Protein AF-A0AAW1TVK3-F1 (afdb_monomer_lite)

Secondary structure (DSSP, 8-state):
-PPPPPPPHHHHHHHHHHHHHHHHHHHHT-HHHHHHHHHHHHHHHHHHHHTTSS--GGGS-HHHHHHHHHHHHHHHHHHHHHHHHHHHHHHHHHHHHS---SS--------HHHHHHHHHHHHHHHHHHHHHHHHHHHHHHHHHHHHHHHHHHHHHHHHS------HHHHHHHHHHSHHHHHHHHHHHHHHHHHHHHHHHHHHHHHHH-TT---TTHHHHHHHHHHHHHHTHHHHHHHHHHHHHHHHHHHHHHHHHHHHHHHHHHHHHHHHHHHHHHTTS-----------------------PPP----PPPP------

Organism: NCBI:txid420089

Structure (mmCIF, N/CA/C/O backbone):
data_AF-A0AAW1TVK3-F1
#
_entry.id   AF-A0AAW1TVK3-F1
#
loop_
_atom_site.group_PDB
_atom_site.id
_atom_site.type_symbol
_atom_site.label_atom_id
_atom_site.label_alt_id
_atom_site.label_comp_id
_atom_site.label_asym_id
_atom_site.label_entity_id
_atom_site.label_seq_id
_atom_site.pdbx_PDB_ins_code
_atom_site.Cartn_x
_atom_site.Cartn_y
_atom_site.Cartn_z
_atom_site.occupancy
_atom_site.B_iso_or_equiv
_atom_site.auth_seq_id
_atom_site.auth_comp_id
_atom_site.auth_asym_id
_atom_site.auth_atom_id
_atom_site.pdbx_PDB_model_num
ATOM 1 N N . MET A 1 1 ? 18.867 -21.947 -69.027 1.00 47.97 1 MET A N 1
ATOM 2 C CA . MET A 1 1 ? 19.433 -21.194 -67.881 1.00 47.97 1 MET A CA 1
ATOM 3 C C . MET A 1 1 ? 19.189 -21.984 -66.603 1.00 47.97 1 MET A C 1
ATOM 5 O O . MET A 1 1 ? 18.053 -22.377 -66.371 1.00 47.97 1 MET A O 1
ATOM 9 N N . ALA A 1 2 ? 20.227 -22.260 -65.810 1.00 56.34 2 ALA A N 1
ATOM 10 C CA . ALA A 1 2 ? 20.099 -23.053 -64.585 1.00 56.34 2 ALA A CA 1
ATOM 11 C C . ALA A 1 2 ? 19.243 -22.327 -63.515 1.00 56.34 2 ALA A C 1
ATOM 13 O O . ALA A 1 2 ? 19.381 -21.110 -63.352 1.00 56.34 2 ALA A O 1
ATOM 14 N N . PRO A 1 3 ? 18.362 -23.033 -62.779 1.00 59.59 3 PRO A N 1
ATOM 15 C CA . PRO A 1 3 ? 17.493 -22.418 -61.778 1.00 59.59 3 PRO A CA 1
ATOM 16 C C . PRO A 1 3 ? 18.304 -21.889 -60.583 1.00 59.59 3 PRO A C 1
ATOM 18 O O . PRO A 1 3 ? 19.124 -22.597 -59.998 1.00 59.59 3 PRO A O 1
ATOM 21 N N . LYS A 1 4 ? 18.077 -20.622 -60.201 1.00 70.25 4 LYS A N 1
ATOM 22 C CA . LYS A 1 4 ? 18.766 -19.971 -59.072 1.00 70.25 4 LYS A CA 1
ATOM 23 C C . LYS A 1 4 ? 18.459 -20.707 -57.758 1.00 70.25 4 LYS A C 1
ATOM 25 O O . LYS A 1 4 ? 17.292 -20.927 -57.431 1.00 70.25 4 LYS A O 1
ATOM 30 N N . ARG A 1 5 ? 19.501 -21.039 -56.981 1.00 71.00 5 ARG A N 1
ATOM 31 C CA . ARG A 1 5 ? 19.376 -21.626 -55.632 1.00 71.00 5 ARG A CA 1
ATOM 32 C C . ARG A 1 5 ? 18.494 -20.732 -54.746 1.00 71.00 5 ARG A C 1
ATOM 34 O O . ARG A 1 5 ? 18.707 -19.522 -54.675 1.00 71.00 5 ARG A O 1
ATOM 41 N N . LYS A 1 6 ? 17.497 -21.322 -54.075 1.00 75.75 6 LYS A N 1
ATOM 42 C CA . LYS A 1 6 ? 16.641 -20.613 -53.109 1.00 75.75 6 LYS A CA 1
ATOM 43 C C . LYS A 1 6 ? 17.504 -20.191 -51.913 1.00 75.75 6 LYS A C 1
ATOM 45 O O . LYS A 1 6 ? 18.193 -21.028 -51.339 1.00 75.75 6 LYS A O 1
ATOM 50 N N . ALA A 1 7 ? 17.475 -18.903 -51.566 1.00 74.00 7 ALA A N 1
ATOM 51 C CA . ALA A 1 7 ? 18.215 -18.366 -50.423 1.00 74.00 7 ALA A CA 1
ATOM 52 C C . ALA A 1 7 ? 17.792 -19.063 -49.123 1.00 74.00 7 ALA A C 1
ATOM 54 O O . ALA A 1 7 ? 16.615 -19.393 -48.937 1.00 74.00 7 ALA A O 1
ATOM 55 N N . THR A 1 8 ? 18.742 -19.264 -48.216 1.00 82.06 8 THR A N 1
ATOM 56 C CA . THR A 1 8 ? 18.460 -19.908 -46.930 1.00 82.06 8 THR A CA 1
ATOM 57 C C . THR A 1 8 ? 17.606 -18.994 -46.044 1.00 82.06 8 THR A C 1
ATOM 59 O O . THR A 1 8 ? 17.576 -17.767 -46.193 1.00 82.06 8 THR A O 1
ATOM 62 N N . LYS A 1 9 ? 16.877 -19.582 -45.087 1.00 84.62 9 LYS A N 1
ATOM 63 C CA . LYS A 1 9 ? 15.983 -18.839 -44.180 1.00 84.62 9 LYS A CA 1
ATOM 64 C C . LYS A 1 9 ? 16.717 -17.718 -43.430 1.00 84.62 9 LYS A C 1
ATOM 66 O O . LYS A 1 9 ? 16.148 -16.644 -43.233 1.00 84.62 9 LYS A O 1
ATOM 71 N N . GLU A 1 10 ? 17.973 -17.942 -43.051 1.00 85.56 10 GLU A N 1
ATOM 72 C CA . GLU A 1 10 ? 18.807 -16.960 -42.351 1.00 85.56 10 GLU A CA 1
ATOM 73 C C . GLU A 1 10 ? 19.253 -15.803 -43.247 1.00 85.56 10 GLU A C 1
ATOM 75 O O . GLU A 1 10 ? 19.196 -14.648 -42.821 1.00 85.56 10 GLU A O 1
ATOM 80 N N . GLU A 1 11 ? 19.609 -16.072 -44.505 1.00 84.19 11 GLU A N 1
ATOM 81 C CA . GLU A 1 11 ? 19.943 -15.030 -45.482 1.00 84.19 11 GLU A CA 1
ATOM 82 C C . GLU A 1 11 ? 18.747 -14.127 -45.779 1.00 84.19 11 GLU A C 1
ATOM 84 O O . GLU A 1 11 ? 18.881 -12.902 -45.834 1.00 84.19 11 GLU A O 1
ATOM 89 N N . ILE A 1 12 ? 17.555 -14.716 -45.916 1.00 86.50 12 ILE A N 1
ATOM 90 C CA . ILE A 1 12 ? 16.310 -13.959 -46.079 1.00 86.50 12 ILE A CA 1
ATOM 91 C C . ILE A 1 12 ? 16.079 -13.069 -44.852 1.00 86.50 12 ILE A C 1
ATOM 93 O O . ILE A 1 12 ? 15.732 -11.893 -44.990 1.00 86.50 12 ILE A O 1
ATOM 97 N N . LEU A 1 13 ? 16.299 -13.599 -43.645 1.00 88.62 13 LEU A N 1
ATOM 98 C CA . LEU A 1 13 ? 16.132 -12.847 -42.403 1.00 88.62 13 LEU A CA 1
ATOM 99 C C . LEU A 1 13 ? 17.144 -11.695 -42.294 1.00 88.62 13 LEU A C 1
ATOM 101 O O . LEU A 1 13 ? 16.782 -10.589 -41.890 1.00 88.62 13 LEU A O 1
ATOM 105 N N . ARG A 1 14 ? 18.397 -11.925 -42.693 1.00 87.81 14 ARG A N 1
ATOM 106 C CA . ARG A 1 14 ? 19.455 -10.911 -42.701 1.00 87.81 14 ARG A CA 1
ATOM 107 C C . ARG A 1 14 ? 19.148 -9.791 -43.697 1.00 87.81 14 ARG A C 1
ATOM 109 O O . ARG A 1 14 ? 19.188 -8.625 -43.307 1.00 87.81 14 ARG A O 1
ATOM 116 N N . LYS A 1 15 ? 18.726 -10.130 -44.921 1.00 89.31 15 LYS A N 1
ATOM 117 C CA . LYS A 1 15 ? 18.283 -9.152 -45.932 1.00 89.31 15 LYS A CA 1
ATOM 118 C C . LYS A 1 15 ? 17.097 -8.320 -45.444 1.00 89.31 15 LYS A C 1
ATOM 120 O O . LYS A 1 15 ? 17.089 -7.107 -45.638 1.00 89.31 15 LYS A O 1
ATOM 125 N N . LYS A 1 16 ? 16.131 -8.932 -44.746 1.00 92.50 16 LYS A N 1
ATOM 126 C CA . LYS A 1 16 ? 15.019 -8.201 -44.111 1.00 92.50 16 LYS A CA 1
ATOM 127 C C . LYS A 1 16 ? 15.514 -7.206 -43.054 1.00 92.50 16 LYS A C 1
ATOM 129 O O . LYS A 1 16 ? 15.107 -6.049 -43.098 1.00 92.50 16 LYS A O 1
ATOM 134 N N . ARG A 1 17 ? 16.437 -7.607 -42.167 1.00 92.75 17 ARG A N 1
ATOM 135 C CA . ARG A 1 17 ? 17.034 -6.703 -41.159 1.00 92.75 17 ARG A CA 1
ATOM 136 C C . ARG A 1 17 ? 17.828 -5.554 -41.786 1.00 92.75 17 ARG A C 1
ATOM 138 O O . ARG A 1 17 ? 17.826 -4.448 -41.257 1.00 92.75 17 ARG A O 1
ATOM 145 N N . GLU A 1 18 ? 18.550 -5.808 -42.874 1.00 88.44 18 GLU A N 1
ATOM 146 C CA . GLU A 1 18 ? 19.321 -4.783 -43.594 1.00 88.44 18 GLU A CA 1
ATOM 147 C C . GLU A 1 18 ? 18.405 -3.794 -44.330 1.00 88.44 18 GLU A C 1
ATOM 149 O O . GLU A 1 18 ? 18.608 -2.584 -44.239 1.00 88.44 18 GLU A O 1
ATOM 154 N N . ALA A 1 19 ? 17.355 -4.282 -44.996 1.00 90.00 19 ALA A N 1
ATOM 155 C CA . ALA A 1 19 ? 16.346 -3.433 -45.628 1.00 90.00 19 ALA A CA 1
ATOM 156 C C . ALA A 1 19 ? 15.591 -2.574 -44.599 1.00 90.00 19 ALA A C 1
ATOM 158 O O . ALA A 1 19 ? 15.347 -1.389 -44.831 1.00 90.00 19 ALA A O 1
ATOM 159 N N . GLU A 1 20 ? 15.268 -3.149 -43.439 1.00 89.25 20 GLU A N 1
ATOM 160 C CA . GLU A 1 20 ? 14.631 -2.435 -42.335 1.00 89.25 20 GLU A CA 1
ATOM 161 C C . GLU A 1 20 ? 15.550 -1.353 -41.749 1.00 89.25 20 GLU A C 1
ATOM 163 O O . GLU A 1 20 ? 15.108 -0.215 -41.586 1.00 89.25 20 GLU A O 1
ATOM 168 N N . ARG A 1 21 ? 16.842 -1.648 -41.532 1.00 91.38 21 ARG A N 1
ATOM 169 C CA . ARG A 1 21 ? 17.841 -0.640 -41.123 1.00 91.38 21 ARG A CA 1
ATOM 170 C C . ARG A 1 21 ? 17.895 0.538 -42.097 1.00 91.38 21 ARG A C 1
ATOM 172 O O . ARG A 1 21 ? 17.713 1.676 -41.672 1.00 91.38 21 ARG A O 1
ATOM 179 N N . LYS A 1 22 ? 18.007 0.264 -43.401 1.00 90.62 22 LYS A N 1
ATOM 180 C CA . LYS A 1 22 ? 18.009 1.303 -44.448 1.00 90.62 22 LYS A CA 1
ATOM 181 C C . LYS A 1 22 ? 16.715 2.122 -44.466 1.00 90.62 22 LYS A C 1
ATOM 183 O O . LYS A 1 22 ? 16.740 3.327 -44.705 1.00 90.62 22 LYS A O 1
ATOM 188 N N . ARG A 1 23 ? 15.561 1.495 -44.212 1.00 90.38 23 ARG A N 1
ATOM 189 C CA . ARG A 1 23 ? 14.275 2.201 -44.094 1.00 90.38 23 ARG A CA 1
ATOM 190 C C . ARG A 1 23 ? 14.276 3.167 -42.907 1.00 90.38 23 ARG A C 1
ATOM 192 O O . ARG A 1 23 ? 13.841 4.304 -43.066 1.00 90.38 23 ARG A O 1
ATOM 199 N N . TYR A 1 24 ? 14.763 2.734 -41.745 1.00 84.69 24 TYR A N 1
ATOM 200 C CA . TYR A 1 24 ? 14.860 3.587 -40.558 1.00 84.69 24 TYR A CA 1
ATOM 201 C C . TYR A 1 24 ? 15.862 4.729 -40.733 1.00 84.69 24 TYR A C 1
ATOM 203 O O . TYR A 1 24 ? 15.570 5.840 -40.304 1.00 84.69 24 TYR A O 1
ATOM 211 N N . GLU A 1 25 ? 16.989 4.502 -41.405 1.00 87.56 25 GLU A N 1
ATOM 212 C CA . GLU A 1 25 ? 17.959 5.555 -41.738 1.00 87.56 25 GLU A CA 1
ATOM 213 C C . GLU A 1 25 ? 17.345 6.629 -42.645 1.00 87.56 25 GLU A C 1
ATOM 215 O O . GLU A 1 25 ? 17.446 7.815 -42.344 1.00 87.56 25 GLU A O 1
ATOM 220 N N . LYS A 1 26 ? 16.607 6.233 -43.693 1.00 90.00 26 LYS A N 1
ATOM 221 C CA . LYS A 1 26 ? 15.885 7.176 -44.573 1.00 90.00 26 LYS A CA 1
ATOM 222 C C . LYS A 1 26 ? 14.842 8.012 -43.833 1.00 90.00 26 LYS A C 1
ATOM 224 O O . LYS A 1 26 ? 14.594 9.153 -44.205 1.00 90.00 26 LYS A O 1
ATOM 229 N N . ILE A 1 27 ? 14.200 7.429 -42.825 1.00 85.94 27 ILE A N 1
ATOM 230 C CA . ILE A 1 27 ? 13.249 8.137 -41.967 1.00 85.94 27 ILE A CA 1
ATOM 231 C C . ILE A 1 27 ? 14.003 9.094 -41.042 1.00 85.94 27 ILE A C 1
ATOM 233 O O . ILE A 1 27 ? 13.658 10.264 -40.990 1.00 85.94 27 ILE A O 1
ATOM 237 N N . LYS A 1 28 ? 15.054 8.621 -40.363 1.00 88.69 28 LYS A N 1
ATOM 238 C CA . LYS A 1 28 ? 15.847 9.397 -39.399 1.00 88.69 28 LYS A CA 1
ATOM 239 C C . LYS A 1 28 ? 16.526 10.612 -40.034 1.00 88.69 28 LYS A C 1
ATOM 241 O O . LYS A 1 28 ? 16.593 11.657 -39.397 1.00 88.69 28 LYS A O 1
ATOM 246 N N . ASN A 1 29 ? 17.001 10.474 -41.269 1.00 86.00 29 ASN A N 1
ATOM 247 C CA . ASN A 1 29 ? 17.702 11.533 -41.993 1.00 86.00 29 ASN A CA 1
ATOM 248 C C . ASN A 1 29 ? 16.749 12.590 -42.591 1.00 86.00 29 ASN A C 1
ATOM 250 O O . ASN A 1 29 ? 17.215 13.631 -43.037 1.00 86.00 29 ASN A O 1
ATOM 254 N N . GLY A 1 30 ? 15.430 12.343 -42.617 1.00 87.56 30 GLY A N 1
ATOM 255 C CA . GLY A 1 30 ? 14.435 13.255 -43.187 1.00 87.56 30 GLY A CA 1
ATOM 256 C C . GLY A 1 30 ? 13.581 13.950 -42.115 1.00 87.56 30 GLY A C 1
ATOM 257 O O . GLY A 1 30 ? 12.797 13.264 -41.454 1.00 87.56 30 GLY A O 1
ATOM 258 N N . PRO A 1 31 ? 13.637 15.287 -41.961 1.00 83.50 31 PRO A N 1
ATOM 259 C CA . PRO A 1 31 ? 12.872 15.998 -40.931 1.00 83.50 31 PRO A CA 1
ATOM 260 C C . PRO A 1 31 ? 11.349 15.849 -41.098 1.00 83.50 31 PRO A C 1
ATOM 262 O O . PRO A 1 31 ? 10.675 15.488 -40.136 1.00 83.50 31 PRO A O 1
ATOM 265 N N . GLN A 1 32 ? 10.815 15.983 -42.321 1.00 87.81 32 GLN A N 1
ATOM 266 C CA . GLN A 1 32 ? 9.378 15.806 -42.606 1.00 87.81 32 GLN A CA 1
ATOM 267 C C . GLN A 1 32 ? 8.870 14.397 -42.253 1.00 87.81 32 GLN A C 1
ATOM 269 O O . GLN A 1 32 ? 7.845 14.236 -41.596 1.00 87.81 32 GLN A O 1
ATOM 274 N N . LYS A 1 33 ? 9.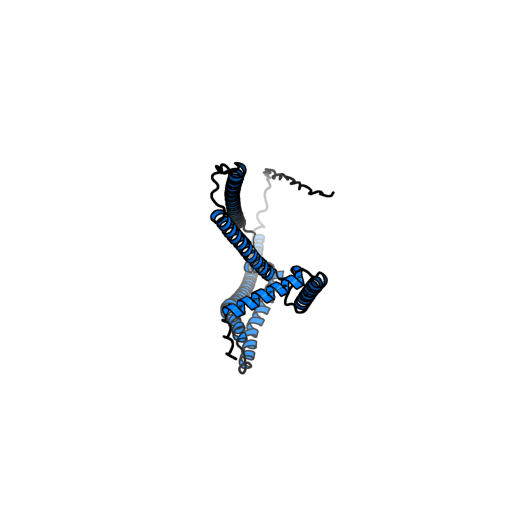623 13.350 -42.617 1.00 86.38 33 LYS A N 1
ATOM 275 C CA . LYS A 1 33 ? 9.238 11.956 -42.327 1.00 86.38 33 LYS A CA 1
ATOM 276 C C . LYS A 1 33 ? 9.296 11.630 -40.836 1.00 86.38 33 LYS A C 1
ATOM 278 O O . LYS A 1 33 ? 8.516 10.802 -40.365 1.00 86.38 33 LYS A O 1
ATOM 283 N N . MET A 1 34 ? 10.207 12.257 -40.091 1.00 87.75 34 MET A N 1
ATOM 284 C CA . MET A 1 34 ? 10.242 12.158 -38.631 1.00 87.75 34 MET A CA 1
ATOM 285 C C . MET A 1 34 ? 9.038 12.843 -37.989 1.00 87.75 34 MET A C 1
ATOM 287 O O . MET A 1 34 ? 8.482 12.316 -37.024 1.00 87.75 34 MET A O 1
ATOM 291 N N . GLU A 1 35 ? 8.632 13.993 -38.516 1.00 86.50 35 GLU A N 1
ATOM 292 C CA . GLU A 1 35 ? 7.493 14.754 -38.015 1.00 86.50 35 GLU A CA 1
ATOM 293 C C . GLU A 1 35 ? 6.167 14.025 -38.254 1.00 86.50 35 GLU A C 1
ATOM 295 O O . GLU A 1 35 ? 5.418 13.813 -37.300 1.00 86.50 35 GLU A O 1
ATOM 300 N N . GLU A 1 36 ? 5.958 13.472 -39.453 1.00 91.00 36 GLU A N 1
ATOM 301 C CA . GLU A 1 36 ? 4.821 12.586 -39.739 1.00 91.00 36 GLU A CA 1
ATOM 302 C C . GLU A 1 36 ? 4.746 11.393 -38.772 1.00 91.00 36 GLU A C 1
ATOM 304 O O . GLU A 1 36 ? 3.665 10.949 -38.380 1.00 91.00 36 GLU A O 1
ATOM 309 N N . LEU A 1 37 ? 5.897 10.826 -38.395 1.00 89.62 37 LEU A N 1
ATOM 310 C CA . LEU A 1 37 ? 5.960 9.707 -37.455 1.00 89.62 37 LEU A CA 1
ATOM 311 C C . LEU A 1 37 ? 5.557 10.138 -36.045 1.00 89.62 37 LEU A C 1
ATOM 313 O O . LEU A 1 37 ? 4.768 9.444 -35.399 1.00 89.62 37 LEU A O 1
ATOM 317 N N . ARG A 1 38 ? 6.048 11.296 -35.589 1.00 90.25 38 ARG A N 1
ATOM 318 C CA . ARG A 1 38 ? 5.655 11.887 -34.301 1.00 90.25 38 ARG A CA 1
ATOM 319 C C . ARG A 1 38 ? 4.157 12.175 -34.269 1.00 90.25 38 ARG A C 1
ATOM 321 O O . ARG A 1 38 ? 3.505 11.874 -33.271 1.00 90.25 38 ARG A O 1
ATOM 328 N N . GLU A 1 39 ? 3.599 12.712 -35.348 1.00 92.19 39 GLU A N 1
ATOM 329 C CA . GLU A 1 39 ? 2.172 13.016 -35.448 1.00 92.19 39 GLU A CA 1
ATOM 330 C C . GLU A 1 39 ? 1.313 11.745 -35.465 1.00 92.19 39 GLU A C 1
ATOM 332 O O . GLU A 1 39 ? 0.360 11.626 -34.692 1.00 92.19 39 GLU A O 1
ATOM 337 N N . LYS A 1 40 ? 1.713 10.722 -36.230 1.00 94.69 40 LYS A N 1
ATOM 338 C CA . LYS A 1 40 ? 1.071 9.396 -36.206 1.00 94.69 40 LYS A CA 1
ATOM 339 C C . LYS A 1 40 ? 1.086 8.780 -34.804 1.00 94.69 40 LYS A C 1
ATOM 341 O O . LYS A 1 40 ? 0.086 8.195 -34.377 1.00 94.69 40 LYS A O 1
ATOM 346 N N . GLU A 1 41 ? 2.183 8.909 -34.059 1.00 92.50 41 GLU A N 1
ATOM 347 C CA . GLU A 1 41 ? 2.260 8.440 -32.671 1.00 92.50 41 GLU A CA 1
ATOM 348 C C . GLU A 1 41 ? 1.373 9.250 -31.719 1.00 92.50 41 GLU A C 1
ATOM 350 O O . GLU A 1 41 ? 0.691 8.652 -30.878 1.00 92.50 41 GLU A O 1
ATOM 355 N N . ARG A 1 42 ? 1.316 10.581 -31.876 1.00 93.56 42 ARG A N 1
ATOM 356 C CA . ARG A 1 42 ? 0.397 11.454 -31.125 1.00 93.56 42 ARG A CA 1
ATOM 357 C C . ARG A 1 42 ? -1.060 11.069 -31.374 1.00 93.56 42 ARG A C 1
ATOM 359 O O . ARG A 1 42 ? -1.790 10.824 -30.415 1.00 93.56 42 ARG A O 1
ATOM 366 N N . LEU A 1 43 ? -1.469 10.902 -32.631 1.00 95.00 43 LEU A N 1
ATOM 367 C CA . LEU A 1 43 ? -2.822 10.464 -32.994 1.00 95.00 43 LEU A CA 1
ATOM 368 C C . LEU A 1 43 ? -3.139 9.074 -32.433 1.00 95.00 43 LEU A C 1
ATOM 370 O O . LEU A 1 43 ? -4.227 8.833 -31.912 1.00 95.00 43 LEU A O 1
ATOM 374 N N . LYS A 1 44 ? -2.178 8.144 -32.471 1.00 95.31 44 LYS A N 1
ATOM 375 C CA . LYS A 1 44 ? -2.333 6.814 -31.864 1.00 95.31 44 LYS A CA 1
ATOM 376 C C . LYS A 1 44 ? -2.510 6.896 -30.348 1.00 95.31 44 LYS A C 1
ATOM 378 O O . LYS A 1 44 ? -3.258 6.098 -29.782 1.00 95.31 44 LYS A O 1
ATOM 383 N N . TYR A 1 45 ? -1.819 7.821 -29.687 1.00 90.81 45 TYR A N 1
ATOM 384 C CA . TYR A 1 45 ? -1.987 8.074 -28.260 1.00 90.81 45 TYR A CA 1
ATOM 385 C C . TYR A 1 45 ? -3.377 8.631 -27.946 1.00 90.81 45 TYR A C 1
ATOM 387 O O . TYR A 1 45 ? -4.048 8.079 -27.074 1.00 90.81 45 TYR A O 1
ATOM 395 N N . LEU A 1 46 ? -3.827 9.647 -28.689 1.00 92.25 46 LEU A N 1
ATOM 396 C CA . LEU A 1 46 ? -5.159 10.242 -28.544 1.00 92.25 46 LEU A CA 1
ATOM 397 C C . LEU A 1 46 ? -6.259 9.195 -28.741 1.00 92.25 46 LEU A C 1
ATOM 399 O O . LEU A 1 46 ? -7.052 8.980 -27.831 1.00 92.25 46 LEU A O 1
ATOM 403 N N . LYS A 1 47 ? -6.195 8.403 -29.819 1.00 95.25 47 LYS A N 1
ATOM 404 C CA . LYS A 1 47 ? -7.136 7.294 -30.059 1.00 95.25 47 LYS A CA 1
ATOM 405 C C . LYS A 1 47 ? -7.160 6.267 -28.921 1.00 95.25 47 LYS A C 1
ATOM 407 O O . LYS A 1 47 ? -8.204 5.703 -28.619 1.00 95.25 47 LYS A O 1
ATOM 412 N N . LYS A 1 48 ? -6.020 5.973 -28.280 1.00 93.81 48 LYS A N 1
ATOM 413 C CA . LYS A 1 48 ? -5.966 5.055 -27.120 1.00 93.81 48 LYS A CA 1
ATOM 414 C C . LYS A 1 48 ? -6.519 5.677 -25.839 1.00 93.81 48 LYS A C 1
ATOM 416 O O . LYS A 1 48 ? -7.004 4.935 -24.984 1.00 93.81 48 LYS A O 1
ATOM 421 N N . LYS A 1 49 ? -6.395 6.997 -25.698 1.00 91.38 49 LYS A N 1
ATOM 422 C CA . LYS A 1 49 ? -6.962 7.772 -24.593 1.00 91.38 49 LYS A CA 1
ATOM 423 C C . LYS A 1 49 ? -8.486 7.821 -24.720 1.00 91.38 49 LYS A C 1
ATOM 425 O O . LYS A 1 49 ? -9.166 7.448 -23.776 1.00 91.38 49 LYS A O 1
ATOM 430 N N . GLU A 1 50 ? -8.999 8.163 -25.902 1.00 91.06 50 GLU A N 1
ATOM 431 C CA . GLU A 1 50 ? -10.436 8.183 -26.226 1.00 91.06 50 GLU A CA 1
ATOM 432 C C . GLU A 1 50 ? -11.087 6.808 -26.051 1.00 91.06 50 GLU A C 1
ATOM 434 O O . GLU A 1 50 ? -12.129 6.691 -25.420 1.00 91.06 50 GLU A O 1
ATOM 439 N N . LYS A 1 51 ? -10.428 5.735 -26.510 1.00 93.88 51 LYS A N 1
ATOM 440 C CA . LYS A 1 51 ? -10.897 4.351 -26.308 1.00 93.88 51 LYS A CA 1
ATOM 441 C C . LYS A 1 51 ? -10.842 3.870 -24.849 1.00 93.88 51 LYS A C 1
ATOM 443 O O . LYS A 1 51 ? -11.178 2.720 -24.585 1.00 93.88 51 LYS A O 1
ATOM 448 N N . GLY A 1 52 ? -10.320 4.665 -23.912 1.00 86.31 52 GLY A N 1
ATOM 449 C CA . GLY A 1 52 ? -10.181 4.293 -22.498 1.00 86.31 52 GLY A CA 1
ATOM 450 C C . GLY A 1 52 ? -9.126 3.216 -22.204 1.00 86.31 52 GLY A C 1
ATOM 451 O O . GLY A 1 52 ? -8.898 2.866 -21.047 1.00 86.31 52 GLY A O 1
ATOM 452 N N . THR A 1 53 ? -8.423 2.706 -23.222 1.00 87.75 53 THR A N 1
ATOM 453 C CA . THR A 1 53 ? -7.358 1.701 -23.051 1.00 87.75 53 THR A CA 1
ATOM 454 C C . THR A 1 53 ? -6.140 2.281 -22.331 1.00 87.75 53 THR A C 1
ATOM 456 O O . THR A 1 53 ? -5.366 1.548 -21.713 1.00 87.75 53 THR A O 1
ATOM 459 N N . ARG A 1 54 ? -5.934 3.603 -22.417 1.00 87.25 54 ARG A N 1
ATOM 460 C CA . ARG A 1 54 ? -4.871 4.312 -21.702 1.00 87.25 54 ARG A CA 1
ATOM 461 C C . ARG A 1 54 ? -5.473 5.401 -20.816 1.00 87.25 54 ARG A C 1
ATOM 463 O O . ARG A 1 54 ? -5.933 6.420 -21.316 1.00 87.25 54 ARG A O 1
ATOM 470 N N . LYS A 1 55 ? -5.432 5.175 -19.503 1.00 90.75 55 LYS A N 1
ATOM 471 C CA . LYS A 1 55 ? -5.894 6.121 -18.480 1.00 90.75 55 LYS A CA 1
ATOM 472 C C . LYS A 1 55 ? -4.817 7.163 -18.170 1.00 90.75 55 LYS A C 1
ATOM 474 O O . LYS A 1 55 ? -3.623 6.854 -18.206 1.00 90.75 55 LYS A O 1
ATOM 479 N N . LEU A 1 56 ? -5.242 8.385 -17.851 1.00 91.31 56 LEU A N 1
ATOM 480 C CA . LEU A 1 56 ? -4.373 9.401 -17.253 1.00 91.31 56 LEU A CA 1
ATOM 481 C C . LEU A 1 56 ? -4.095 9.021 -15.795 1.00 91.31 56 LEU A C 1
ATOM 483 O O . LEU A 1 56 ? -4.952 8.412 -15.160 1.00 91.31 56 LEU A O 1
ATOM 487 N N . VAL A 1 57 ? -2.936 9.399 -15.253 1.00 91.69 57 VAL A N 1
ATOM 488 C CA . VAL A 1 57 ? -2.556 9.085 -13.862 1.00 91.69 57 VAL A CA 1
ATOM 489 C C . VAL A 1 57 ? -3.611 9.555 -12.857 1.00 91.69 57 VAL A C 1
ATOM 491 O O . VAL A 1 57 ? -3.920 8.822 -11.927 1.00 91.69 57 VAL A O 1
ATOM 494 N N . GLU A 1 58 ? -4.213 10.721 -13.085 1.00 92.06 58 GLU A N 1
ATOM 495 C CA . GLU A 1 58 ? -5.297 11.264 -12.257 1.00 92.06 58 GLU A CA 1
ATOM 496 C C . GLU A 1 58 ? -6.561 10.388 -12.270 1.00 92.06 58 GLU A C 1
ATOM 498 O O . GLU A 1 58 ? -7.184 10.164 -11.241 1.00 92.06 58 GLU A O 1
ATOM 503 N N . SER A 1 59 ? -6.891 9.809 -13.427 1.00 91.12 59 SER A N 1
ATOM 504 C CA . SER A 1 59 ? -8.038 8.904 -13.604 1.00 91.12 59 SER A CA 1
ATOM 505 C C . SER A 1 59 ? -7.761 7.447 -13.200 1.00 91.12 59 SER A C 1
ATOM 507 O O . SER A 1 59 ? -8.624 6.582 -13.360 1.00 91.12 59 SER A O 1
ATOM 509 N N . MET A 1 60 ? -6.545 7.129 -12.742 1.00 95.38 60 MET A N 1
ATOM 510 C CA . MET A 1 60 ? -6.191 5.774 -12.319 1.00 95.38 60 MET A CA 1
ATOM 511 C C . MET A 1 60 ? -6.600 5.525 -10.871 1.00 95.38 60 MET A C 1
ATOM 513 O O . MET A 1 60 ? -6.360 6.341 -9.984 1.00 95.38 60 MET A O 1
ATOM 517 N N . THR A 1 61 ? -7.117 4.329 -10.595 1.00 95.69 61 THR A N 1
ATOM 518 C CA . THR A 1 61 ? -7.346 3.920 -9.207 1.00 95.69 61 THR A CA 1
ATOM 519 C C . THR A 1 61 ? -6.011 3.730 -8.468 1.00 95.69 61 THR A C 1
ATOM 521 O O . THR A 1 61 ? -4.996 3.368 -9.083 1.00 95.69 61 THR A O 1
ATOM 524 N N . PRO A 1 62 ? -5.973 3.872 -7.128 1.00 96.75 62 PRO A N 1
ATOM 525 C CA . PRO A 1 62 ? -4.743 3.678 -6.357 1.00 96.75 62 PRO A CA 1
ATOM 526 C C . PRO A 1 62 ? -4.087 2.305 -6.561 1.00 96.75 62 PRO A C 1
ATOM 528 O O . PRO A 1 62 ? -2.865 2.179 -6.461 1.00 96.75 62 PRO A O 1
ATOM 531 N N . ARG A 1 63 ? -4.883 1.266 -6.846 1.00 94.69 63 ARG A N 1
ATOM 532 C CA . ARG A 1 63 ? -4.386 -0.092 -7.098 1.00 94.69 63 ARG A CA 1
ATOM 533 C C . ARG A 1 63 ? -3.708 -0.198 -8.463 1.00 94.69 63 ARG A C 1
ATOM 535 O O . ARG A 1 63 ? -2.563 -0.632 -8.527 1.00 94.69 63 ARG A O 1
ATOM 542 N N . GLU A 1 64 ? -4.349 0.301 -9.518 1.00 94.44 64 GLU A N 1
ATOM 543 C CA . GLU A 1 64 ? -3.757 0.352 -10.861 1.00 94.44 64 GLU A CA 1
ATOM 544 C C . GLU A 1 64 ? -2.472 1.193 -10.874 1.00 94.44 64 GLU A C 1
ATOM 546 O O . GLU A 1 64 ? -1.481 0.816 -11.502 1.00 94.44 64 GLU A O 1
ATOM 551 N N . HIS A 1 65 ? -2.454 2.313 -10.143 1.00 96.31 65 HIS A N 1
ATOM 552 C CA . HIS A 1 65 ? -1.269 3.162 -10.036 1.00 96.31 65 HIS A CA 1
ATOM 553 C C . HIS A 1 65 ? -0.087 2.412 -9.401 1.00 96.31 65 HIS A C 1
ATOM 555 O O . HIS A 1 65 ? 1.051 2.516 -9.869 1.00 96.31 65 HIS A O 1
ATOM 561 N N . ARG A 1 66 ? -0.341 1.589 -8.371 1.00 96.88 66 ARG A N 1
ATOM 562 C CA . ARG A 1 66 ? 0.684 0.714 -7.774 1.00 96.88 66 ARG A CA 1
ATOM 563 C C . ARG A 1 66 ? 1.212 -0.306 -8.781 1.00 96.88 66 ARG A C 1
ATOM 565 O O . ARG A 1 66 ? 2.429 -0.478 -8.855 1.00 96.88 66 ARG A O 1
ATOM 572 N N . ASP A 1 67 ? 0.341 -0.929 -9.569 1.00 96.44 67 ASP A N 1
ATOM 573 C CA . ASP A 1 67 ? 0.735 -1.941 -10.555 1.00 96.44 67 ASP A CA 1
ATOM 574 C C . ASP A 1 67 ? 1.565 -1.342 -11.697 1.00 96.44 67 ASP A C 1
ATOM 576 O O . ASP A 1 67 ? 2.607 -1.891 -12.067 1.00 96.44 67 ASP A O 1
ATOM 580 N N . VAL A 1 68 ? 1.171 -0.174 -12.214 1.00 95.38 68 VAL A N 1
ATOM 581 C CA . VAL A 1 68 ? 1.959 0.558 -13.220 1.00 95.38 68 VAL A CA 1
ATOM 582 C C . VAL A 1 68 ? 3.312 0.972 -12.650 1.00 95.38 68 VAL A C 1
ATOM 584 O O . VAL A 1 68 ? 4.338 0.764 -13.299 1.00 95.38 68 VAL A O 1
ATOM 587 N N . LYS A 1 69 ? 3.355 1.474 -11.411 1.00 96.56 69 LYS A N 1
ATOM 588 C CA . LYS A 1 69 ? 4.613 1.825 -10.738 1.00 96.56 69 LYS A CA 1
ATOM 589 C C . LYS A 1 69 ? 5.513 0.606 -10.528 1.00 96.56 69 LYS A C 1
ATOM 591 O O . LYS A 1 69 ? 6.731 0.723 -10.667 1.00 96.56 69 LYS A O 1
ATOM 596 N N . LYS A 1 70 ? 4.942 -0.559 -10.211 1.00 97.62 70 LYS A N 1
ATOM 597 C CA . LYS A 1 70 ? 5.676 -1.826 -10.087 1.00 97.62 70 LYS A CA 1
ATOM 598 C C . LYS A 1 70 ? 6.306 -2.221 -11.426 1.00 97.62 70 LYS A C 1
ATOM 600 O O . LYS A 1 70 ? 7.525 -2.368 -11.489 1.00 97.62 70 LYS A O 1
ATOM 605 N N . LYS A 1 71 ? 5.514 -2.260 -12.503 1.00 96.94 71 LYS A N 1
ATOM 606 C CA . LYS A 1 71 ? 6.003 -2.547 -13.864 1.00 96.94 71 LYS A CA 1
ATOM 607 C C . LYS A 1 71 ? 7.080 -1.556 -14.311 1.00 96.94 71 LYS A C 1
ATOM 609 O O . LYS A 1 71 ? 8.094 -1.955 -14.875 1.00 96.94 71 LYS A O 1
ATOM 614 N N . TRP A 1 72 ? 6.904 -0.268 -14.016 1.00 96.81 72 TRP A N 1
ATOM 615 C CA . TRP A 1 72 ? 7.899 0.760 -14.322 1.00 96.81 72 TRP A CA 1
ATOM 616 C C . TRP A 1 72 ? 9.229 0.519 -13.593 1.00 96.81 72 TRP A C 1
ATOM 618 O O . TRP A 1 72 ? 10.293 0.601 -14.206 1.00 96.81 72 TRP A O 1
ATOM 628 N N . LYS A 1 73 ? 9.199 0.152 -12.305 1.00 97.31 73 LYS A N 1
ATOM 629 C CA . LYS A 1 73 ? 10.413 -0.206 -11.547 1.00 97.31 73 LYS A CA 1
ATOM 630 C C . LYS A 1 73 ? 11.122 -1.433 -12.125 1.00 97.31 73 LYS A C 1
ATOM 632 O O . LYS A 1 73 ? 12.351 -1.434 -12.219 1.00 97.31 73 LYS A O 1
ATOM 637 N N . GLU A 1 74 ? 10.367 -2.454 -12.519 1.00 97.25 74 GLU A N 1
ATOM 638 C CA . GLU A 1 74 ? 10.902 -3.662 -13.158 1.00 97.25 74 GLU A CA 1
ATOM 639 C C . GLU A 1 74 ? 11.577 -3.321 -14.492 1.00 97.25 74 GLU A C 1
ATOM 641 O O . GLU A 1 74 ? 12.727 -3.699 -14.720 1.00 97.25 74 GLU A O 1
ATOM 646 N N . GLN A 1 75 ? 10.917 -2.525 -15.339 1.00 96.31 75 GLN A N 1
ATOM 647 C CA . GLN A 1 75 ? 11.470 -2.067 -16.617 1.00 96.31 75 GLN A CA 1
ATOM 648 C C . GLN A 1 75 ? 12.730 -1.216 -16.432 1.00 96.31 75 GLN A C 1
ATOM 650 O O . GLN A 1 75 ? 13.729 -1.450 -17.112 1.00 96.31 75 GLN A O 1
ATOM 655 N N . CYS A 1 76 ? 12.726 -0.280 -15.479 1.00 96.12 76 CYS A N 1
ATOM 656 C CA . CYS A 1 76 ? 13.900 0.525 -15.139 1.00 96.12 76 CYS A CA 1
ATOM 657 C C . CYS A 1 76 ? 15.075 -0.346 -14.683 1.00 96.12 76 CYS A C 1
ATOM 659 O O . CYS A 1 76 ? 16.209 -0.137 -15.115 1.00 96.12 76 CYS A O 1
ATOM 661 N N . THR A 1 77 ? 14.814 -1.341 -13.835 1.00 96.50 77 THR A N 1
ATOM 662 C CA . THR A 1 77 ? 15.838 -2.289 -13.375 1.00 96.50 77 THR A CA 1
ATOM 663 C C . THR A 1 77 ? 16.390 -3.105 -14.541 1.00 96.50 77 THR A C 1
ATOM 665 O O . THR A 1 77 ? 17.604 -3.167 -14.726 1.00 96.50 77 THR A O 1
ATOM 668 N N . LYS A 1 78 ? 15.512 -3.656 -15.388 1.00 97.25 78 LYS A N 1
ATOM 669 C CA . LYS A 1 78 ? 15.899 -4.423 -16.579 1.00 97.25 78 LYS A CA 1
ATOM 670 C C . LYS A 1 78 ? 16.749 -3.591 -17.542 1.00 97.25 78 LYS A C 1
ATOM 672 O O . LYS A 1 78 ? 17.774 -4.070 -18.018 1.00 97.25 78 LYS A O 1
ATOM 677 N N . TYR A 1 79 ? 16.362 -2.340 -17.792 1.00 96.44 79 TYR A N 1
ATOM 678 C CA . TYR A 1 79 ? 17.121 -1.410 -18.630 1.00 96.44 79 TYR A CA 1
ATOM 679 C C . TYR A 1 79 ? 18.512 -1.120 -18.054 1.00 96.44 79 TYR A C 1
ATOM 681 O O . TYR A 1 79 ? 19.509 -1.239 -18.766 1.00 96.44 79 TYR A O 1
ATOM 689 N N . ARG A 1 80 ? 18.601 -0.806 -16.753 1.00 94.81 80 ARG A N 1
ATOM 690 C CA . ARG A 1 80 ? 19.885 -0.575 -16.069 1.00 94.81 80 ARG A CA 1
ATOM 691 C C . ARG A 1 80 ? 20.793 -1.798 -16.145 1.00 94.81 80 ARG A C 1
ATOM 693 O O . ARG A 1 80 ? 21.972 -1.647 -16.444 1.00 94.81 80 ARG A O 1
ATOM 700 N N . ASN A 1 81 ? 20.250 -2.993 -15.922 1.00 95.00 81 ASN A N 1
ATOM 701 C CA . ASN A 1 81 ? 21.011 -4.238 -16.010 1.00 95.00 81 ASN A CA 1
ATOM 702 C C . ASN A 1 81 ? 21.502 -4.492 -17.436 1.00 95.00 81 ASN A C 1
ATOM 704 O O . ASN A 1 81 ? 22.683 -4.759 -17.622 1.00 95.00 81 ASN A O 1
ATOM 708 N N . LYS A 1 82 ? 20.644 -4.316 -18.450 1.00 95.12 82 LYS A N 1
ATOM 709 C CA . LYS A 1 82 ? 21.050 -4.429 -19.858 1.00 95.12 82 LYS A CA 1
ATOM 710 C C . LYS A 1 82 ? 22.189 -3.464 -20.192 1.00 95.12 82 LYS A C 1
ATOM 712 O O . LYS A 1 82 ? 23.148 -3.863 -20.840 1.00 95.12 82 LYS A O 1
ATOM 717 N N . LYS A 1 83 ? 22.108 -2.215 -19.724 1.00 93.50 83 LYS A N 1
ATOM 718 C CA . LYS A 1 83 ? 23.162 -1.215 -19.937 1.00 93.50 83 LYS A CA 1
ATOM 719 C C . LYS A 1 83 ? 24.481 -1.617 -19.268 1.00 93.50 83 LYS A C 1
ATOM 721 O O . LYS A 1 83 ? 25.525 -1.452 -19.881 1.00 93.50 83 LYS A O 1
ATOM 726 N N . LYS A 1 84 ? 24.435 -2.173 -18.051 1.00 93.19 84 LYS A N 1
ATOM 727 C CA . LYS A 1 84 ? 25.624 -2.703 -17.361 1.00 93.19 84 LYS A CA 1
ATOM 728 C C . LYS A 1 84 ? 26.254 -3.873 -18.112 1.00 93.19 84 LYS A C 1
ATOM 730 O O . LYS A 1 84 ? 27.456 -3.872 -18.308 1.00 93.19 84 LYS A O 1
ATOM 735 N N . VAL A 1 85 ? 25.444 -4.837 -18.552 1.00 92.81 85 VAL A N 1
ATOM 736 C CA . VAL A 1 85 ? 25.931 -5.989 -19.325 1.00 92.81 85 VAL A CA 1
ATOM 737 C C . VAL A 1 85 ? 26.598 -5.524 -20.616 1.00 92.81 85 VAL A C 1
ATOM 739 O O . VAL A 1 85 ? 27.705 -5.953 -20.905 1.00 92.81 85 VAL A O 1
ATOM 742 N N . LEU A 1 86 ? 25.972 -4.600 -21.351 1.00 91.81 86 LEU A N 1
ATOM 743 C CA . LEU A 1 86 ? 26.569 -4.030 -22.559 1.00 91.81 86 LEU A CA 1
ATOM 744 C C . LEU A 1 86 ? 27.883 -3.306 -22.264 1.00 91.81 86 LEU A C 1
ATOM 746 O O . LEU A 1 86 ? 28.851 -3.544 -22.965 1.00 91.81 86 LEU A O 1
ATOM 750 N N . ALA A 1 87 ? 27.936 -2.479 -21.217 1.00 89.56 87 ALA A N 1
ATOM 751 C CA . ALA A 1 87 ? 29.171 -1.804 -20.824 1.00 89.56 87 ALA A CA 1
ATOM 752 C C . ALA A 1 87 ? 30.284 -2.803 -20.474 1.00 89.56 87 ALA A C 1
ATOM 754 O O . ALA A 1 87 ? 31.417 -2.612 -20.892 1.00 89.56 87 ALA A O 1
ATOM 755 N N . ASN A 1 88 ? 29.958 -3.890 -19.771 1.00 91.00 88 ASN A N 1
ATOM 756 C CA . ASN A 1 88 ? 30.927 -4.935 -19.451 1.00 91.00 88 ASN A CA 1
ATOM 757 C C . ASN A 1 88 ? 31.447 -5.637 -20.712 1.00 91.00 88 ASN A C 1
ATOM 759 O O . ASN A 1 88 ? 32.650 -5.811 -20.827 1.00 91.00 88 ASN A O 1
ATOM 763 N N . ILE A 1 89 ? 30.562 -5.985 -21.656 1.00 88.75 89 ILE A N 1
ATOM 764 C CA . ILE A 1 89 ? 30.943 -6.588 -22.947 1.00 88.75 89 ILE A CA 1
ATOM 765 C C . ILE A 1 89 ? 31.820 -5.627 -23.758 1.00 88.75 89 ILE A C 1
ATOM 767 O O . ILE A 1 89 ? 32.799 -6.033 -24.369 1.00 88.75 89 ILE A O 1
ATOM 771 N N . THR A 1 90 ? 31.474 -4.339 -23.784 1.00 89.19 90 THR A N 1
ATOM 772 C CA . THR A 1 90 ? 32.282 -3.331 -24.477 1.00 89.19 90 THR A CA 1
ATOM 773 C C . THR A 1 90 ? 33.655 -3.192 -23.829 1.00 89.19 90 THR A C 1
ATOM 775 O O . THR A 1 90 ? 34.651 -3.171 -24.539 1.00 89.19 90 THR A O 1
ATOM 778 N N . ASN A 1 91 ? 33.724 -3.154 -22.498 1.00 83.88 91 ASN A N 1
ATOM 779 C CA . ASN A 1 91 ? 34.990 -3.060 -21.781 1.00 83.88 91 ASN A CA 1
ATOM 780 C C . ASN A 1 91 ? 35.856 -4.309 -21.984 1.00 83.88 91 ASN A C 1
ATOM 782 O O . ASN A 1 91 ? 37.051 -4.160 -22.200 1.00 83.88 91 ASN A O 1
ATOM 786 N N . SER A 1 92 ? 35.278 -5.517 -21.964 1.00 81.56 92 SER A N 1
ATOM 787 C CA . SER A 1 92 ? 36.034 -6.746 -22.238 1.00 81.56 92 SER A CA 1
ATOM 788 C C . SER A 1 92 ? 36.559 -6.773 -23.671 1.00 81.56 92 SER A C 1
ATOM 790 O O . SER A 1 92 ? 37.728 -7.058 -23.875 1.00 81.56 92 SER A O 1
ATOM 792 N N . PHE A 1 93 ? 35.740 -6.376 -24.652 1.00 83.94 93 PHE A N 1
ATOM 793 C CA . PHE A 1 93 ? 36.178 -6.279 -26.046 1.00 83.94 93 PHE A CA 1
ATOM 794 C C . PHE A 1 93 ? 37.324 -5.274 -26.224 1.00 83.94 93 PHE A C 1
ATOM 796 O O . PHE A 1 93 ? 38.263 -5.549 -26.963 1.00 83.94 93 PHE A O 1
ATOM 803 N N . ILE A 1 94 ? 37.269 -4.123 -25.543 1.00 82.50 94 ILE A N 1
ATOM 804 C CA . ILE A 1 94 ? 38.355 -3.134 -25.570 1.00 82.50 94 ILE A CA 1
ATOM 805 C C . ILE A 1 94 ? 39.632 -3.729 -24.969 1.00 82.50 94 ILE A C 1
ATOM 807 O O . ILE A 1 94 ? 40.683 -3.587 -25.576 1.00 82.50 94 ILE A O 1
ATOM 811 N N . ILE A 1 95 ? 39.547 -4.421 -23.830 1.00 78.06 95 ILE A N 1
ATOM 812 C CA . ILE A 1 95 ? 40.709 -5.066 -23.196 1.00 78.06 95 ILE A CA 1
ATOM 813 C C . ILE A 1 95 ? 41.316 -6.132 -24.121 1.00 78.06 95 ILE A C 1
ATOM 815 O O . ILE A 1 95 ? 42.520 -6.147 -24.315 1.00 78.06 95 ILE A O 1
ATOM 819 N N . GLU A 1 96 ? 40.492 -6.981 -24.737 1.00 79.06 96 GLU A N 1
ATOM 820 C CA . GLU A 1 96 ? 40.956 -8.083 -25.595 1.00 79.06 96 GLU A CA 1
ATOM 821 C C . GLU A 1 96 ? 41.532 -7.626 -26.947 1.00 79.06 96 GLU A C 1
ATOM 823 O O . GLU A 1 96 ? 42.326 -8.347 -27.543 1.00 79.06 96 GLU A O 1
ATOM 828 N N . ASN A 1 97 ? 41.126 -6.458 -27.461 1.00 77.06 97 ASN A N 1
ATOM 829 C CA . ASN A 1 97 ? 41.538 -5.959 -28.784 1.00 77.06 97 ASN A CA 1
ATOM 830 C C . ASN A 1 97 ? 42.502 -4.767 -28.718 1.00 77.06 97 ASN A C 1
ATOM 832 O O . ASN A 1 97 ? 42.876 -4.231 -29.763 1.00 77.06 97 ASN A O 1
ATOM 836 N N . THR A 1 98 ? 42.890 -4.327 -27.521 1.00 74.06 98 THR A N 1
ATOM 837 C CA . THR A 1 98 ? 43.965 -3.347 -27.366 1.00 74.06 98 THR A CA 1
ATOM 838 C C . THR A 1 98 ? 45.258 -4.140 -27.188 1.00 74.06 98 THR A C 1
ATOM 840 O O . THR A 1 98 ? 45.379 -4.822 -26.175 1.00 74.06 98 THR A O 1
ATOM 843 N N . PRO A 1 99 ? 46.190 -4.128 -28.160 1.00 68.25 99 PRO A N 1
ATOM 844 C CA . PRO A 1 99 ? 47.457 -4.835 -28.013 1.00 68.25 99 PRO A CA 1
ATOM 845 C C . PRO A 1 99 ? 48.193 -4.311 -26.777 1.00 68.25 99 PRO A C 1
ATOM 847 O O . PRO A 1 99 ? 48.208 -3.097 -26.552 1.00 68.25 99 PRO A O 1
ATOM 850 N N . ASP A 1 100 ? 48.787 -5.224 -26.003 1.00 59.72 100 ASP A N 1
ATOM 851 C CA . ASP A 1 100 ? 49.687 -4.918 -24.889 1.00 59.72 100 ASP A CA 1
ATOM 852 C C . ASP A 1 100 ? 50.895 -4.151 -25.441 1.00 59.72 100 ASP A C 1
ATOM 854 O O . ASP A 1 100 ? 51.920 -4.714 -25.812 1.00 59.72 100 ASP A O 1
ATOM 858 N N . SER A 1 101 ? 50.752 -2.839 -25.592 1.00 54.38 101 SER A N 1
ATOM 859 C CA . SER A 1 101 ? 51.893 -1.965 -25.796 1.00 54.38 101 SER A CA 1
ATOM 860 C C . SER A 1 101 ? 52.605 -1.892 -24.450 1.00 54.38 101 SER A C 1
ATOM 862 O O . SER A 1 101 ? 51.975 -1.492 -23.471 1.00 54.38 101 SER A O 1
ATOM 864 N N . ASP A 1 102 ? 53.894 -2.250 -24.424 1.00 53.56 102 ASP A N 1
ATOM 865 C CA . ASP A 1 102 ? 54.837 -2.169 -23.292 1.00 53.56 102 ASP A CA 1
ATOM 866 C C . ASP A 1 102 ? 55.075 -0.722 -22.816 1.00 53.56 102 ASP A C 1
ATOM 868 O O . ASP A 1 102 ? 56.193 -0.219 -22.718 1.00 53.56 102 ASP A O 1
ATOM 872 N N . VAL A 1 103 ? 53.999 -0.004 -22.529 1.00 56.06 103 VAL A N 1
ATOM 873 C CA . VAL A 1 103 ? 54.022 1.187 -21.703 1.00 56.06 103 VAL A CA 1
ATOM 874 C C . VAL A 1 103 ? 53.611 0.693 -20.325 1.00 56.06 103 VAL A C 1
ATOM 876 O O . VAL A 1 103 ? 52.535 0.101 -20.213 1.00 56.06 103 VAL A O 1
ATOM 879 N N . PRO A 1 104 ? 54.417 0.899 -19.267 1.00 47.44 104 PRO A N 1
ATOM 880 C CA . PRO A 1 104 ? 54.004 0.551 -17.921 1.00 47.44 104 PRO A CA 1
ATOM 881 C C . PRO A 1 104 ? 52.737 1.346 -17.628 1.00 47.44 104 PRO A C 1
ATOM 883 O O . PRO A 1 104 ? 52.775 2.544 -17.341 1.00 47.44 104 PRO A O 1
ATOM 886 N N . MET A 1 105 ? 51.590 0.677 -17.737 1.00 48.41 105 MET A N 1
ATOM 887 C CA . MET A 1 105 ? 50.280 1.235 -17.459 1.00 48.41 105 MET A CA 1
ATOM 888 C C . MET A 1 105 ? 50.103 1.277 -15.938 1.00 48.41 105 MET A C 1
ATOM 890 O O . MET A 1 105 ? 49.195 0.695 -15.355 1.00 48.41 105 MET A O 1
ATOM 894 N N . SER A 1 106 ? 51.005 2.014 -15.288 1.00 49.94 106 SER A N 1
ATOM 895 C CA . SER A 1 106 ? 50.823 2.635 -13.986 1.00 49.94 106 SER A CA 1
ATOM 896 C C . SER A 1 106 ? 49.724 3.688 -14.135 1.00 49.94 106 SER A C 1
ATOM 898 O O . SER A 1 106 ? 49.960 4.894 -14.164 1.00 49.94 106 SER A O 1
ATOM 900 N N . CYS A 1 107 ? 48.490 3.223 -14.281 1.00 42.69 107 CYS A N 1
ATOM 901 C CA . CYS A 1 107 ? 47.314 4.042 -14.059 1.00 42.69 107 CYS A CA 1
ATOM 902 C C . CYS A 1 107 ? 46.204 3.204 -13.415 1.00 42.69 107 CYS A C 1
ATOM 904 O O . CYS A 1 107 ? 45.022 3.381 -13.694 1.00 42.69 107 CYS A O 1
ATOM 906 N N . GLU A 1 108 ? 46.566 2.348 -12.452 1.00 47.19 108 GLU A N 1
ATOM 907 C CA . GLU A 1 108 ? 45.689 2.101 -11.305 1.00 47.19 108 GLU A CA 1
ATOM 908 C C . GLU A 1 108 ? 45.675 3.356 -10.423 1.00 47.19 108 GLU A C 1
ATOM 910 O O . GLU A 1 108 ? 46.069 3.374 -9.262 1.00 47.19 108 GLU A O 1
ATOM 915 N N . MET A 1 109 ? 45.135 4.444 -10.969 1.00 43.69 109 MET A N 1
ATOM 916 C CA . MET A 1 109 ? 44.550 5.484 -10.143 1.00 43.69 109 MET A CA 1
ATOM 917 C C . MET A 1 109 ? 43.230 4.924 -9.610 1.00 43.69 109 MET A C 1
ATOM 919 O O . MET A 1 109 ? 42.138 5.366 -9.981 1.00 43.69 109 MET A O 1
ATOM 923 N N . SER A 1 110 ? 43.307 3.952 -8.694 1.00 47.81 110 SER A N 1
ATOM 924 C CA . SER A 1 110 ? 42.258 3.748 -7.705 1.00 47.81 110 SER A CA 1
ATOM 925 C C . SER A 1 110 ? 42.244 5.004 -6.841 1.00 47.81 110 SER A C 1
ATOM 927 O O . SER A 1 110 ? 42.824 5.058 -5.760 1.00 47.81 110 SER A O 1
ATOM 929 N N . THR A 1 111 ? 41.652 6.071 -7.380 1.00 51.62 111 THR A N 1
ATOM 930 C CA . THR A 1 111 ? 41.572 7.359 -6.704 1.00 51.62 111 THR A CA 1
ATOM 931 C C . THR A 1 111 ? 41.001 7.114 -5.299 1.00 51.62 111 THR A C 1
ATOM 933 O O . THR A 1 111 ? 39.938 6.484 -5.185 1.00 51.62 111 THR A O 1
ATOM 936 N N . PRO A 1 112 ? 41.657 7.595 -4.222 1.00 56.25 112 PRO A N 1
ATOM 937 C CA . PRO A 1 112 ? 41.187 7.460 -2.834 1.00 56.25 112 PRO A CA 1
ATOM 938 C C . PRO A 1 112 ? 39.696 7.807 -2.681 1.00 56.25 112 PRO A C 1
ATOM 940 O O . PRO A 1 112 ? 38.935 7.177 -1.943 1.00 56.25 112 PRO A O 1
ATOM 943 N N . ARG A 1 113 ? 39.239 8.727 -3.533 1.00 56.38 113 ARG A N 1
ATOM 944 C CA . ARG A 1 113 ? 37.866 9.194 -3.688 1.00 56.38 113 ARG A CA 1
ATOM 945 C C . ARG A 1 113 ? 36.821 8.087 -3.894 1.00 56.38 113 ARG A C 1
ATOM 947 O O . ARG A 1 113 ? 35.728 8.187 -3.339 1.00 56.38 113 ARG A O 1
ATOM 954 N N . VAL A 1 114 ? 37.096 7.025 -4.660 1.00 56.41 114 VAL A N 1
ATOM 955 C CA . VAL A 1 114 ? 36.102 5.953 -4.909 1.00 56.41 114 VAL A CA 1
ATOM 956 C C . VAL A 1 114 ? 35.976 5.010 -3.707 1.00 56.41 114 VAL A C 1
ATOM 958 O O . VAL A 1 114 ? 34.864 4.580 -3.374 1.00 56.41 114 VAL A O 1
ATOM 961 N N . ALA A 1 115 ? 37.083 4.717 -3.020 1.00 61.22 115 ALA A N 1
ATOM 962 C CA . ALA A 1 115 ? 37.081 3.934 -1.784 1.00 61.22 115 ALA A CA 1
ATOM 963 C C . ALA A 1 115 ? 36.381 4.695 -0.644 1.00 61.22 115 ALA A C 1
ATOM 965 O O . ALA A 1 115 ? 35.525 4.133 0.046 1.00 61.22 115 ALA A O 1
ATOM 966 N N . GLU A 1 116 ? 36.627 6.002 -0.527 1.00 66.50 116 GLU A N 1
ATOM 967 C CA . GLU A 1 116 ? 35.924 6.885 0.408 1.00 66.50 116 GLU A CA 1
ATOM 968 C C . GLU A 1 116 ? 34.410 6.922 0.167 1.00 66.50 116 GLU A C 1
ATOM 970 O O . GLU A 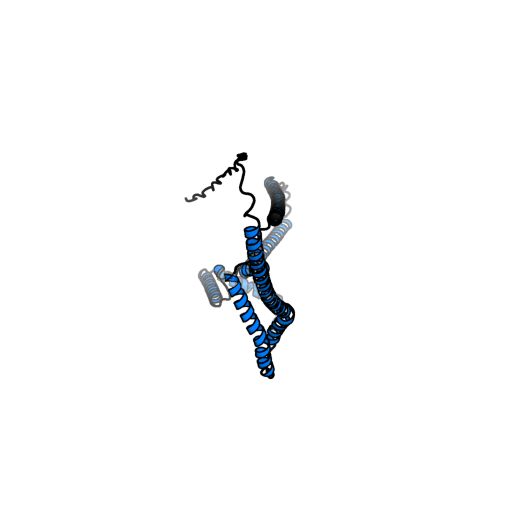1 116 ? 33.632 6.840 1.118 1.00 66.50 116 GLU A O 1
ATOM 975 N N . ILE A 1 117 ? 33.955 7.003 -1.090 1.00 67.44 117 ILE A N 1
ATOM 976 C CA . ILE A 1 117 ? 32.518 6.986 -1.417 1.00 67.44 117 ILE A CA 1
ATOM 977 C C . ILE A 1 117 ? 31.876 5.655 -0.991 1.00 67.44 117 ILE A C 1
ATOM 979 O O . ILE A 1 117 ? 30.768 5.644 -0.442 1.00 67.44 117 ILE A O 1
ATOM 983 N N . LYS A 1 118 ? 32.564 4.523 -1.199 1.00 73.00 118 LYS A N 1
ATOM 984 C CA . LYS A 1 118 ? 32.085 3.202 -0.753 1.00 73.00 118 LYS A CA 1
ATOM 985 C C . LYS A 1 118 ? 32.004 3.121 0.777 1.00 73.00 118 LYS A C 1
ATOM 987 O O . LYS A 1 118 ? 30.999 2.625 1.292 1.00 73.00 118 LYS A O 1
ATOM 992 N N . ASN A 1 119 ? 32.991 3.653 1.497 1.00 77.81 119 ASN A N 1
ATOM 993 C CA . ASN A 1 119 ? 33.003 3.680 2.963 1.00 77.81 119 ASN A CA 1
ATOM 994 C C . ASN A 1 119 ? 31.906 4.595 3.533 1.00 77.81 119 ASN A C 1
ATOM 996 O O . ASN A 1 119 ? 31.134 4.154 4.387 1.00 77.81 119 ASN A O 1
ATOM 1000 N N . LYS A 1 120 ? 31.719 5.795 2.966 1.00 81.44 120 LYS A N 1
ATOM 1001 C CA . LYS A 1 120 ? 30.618 6.716 3.312 1.00 81.44 120 LYS A CA 1
ATOM 1002 C C . LYS A 1 120 ? 29.243 6.064 3.124 1.00 81.44 120 LYS A C 1
ATOM 1004 O O . LYS A 1 120 ? 28.341 6.252 3.938 1.00 81.44 120 LYS A O 1
ATOM 1009 N N . ASN A 1 121 ? 29.063 5.256 2.076 1.00 83.25 121 ASN A N 1
ATOM 1010 C CA . ASN A 1 121 ? 27.811 4.526 1.850 1.00 83.25 121 ASN A CA 1
ATOM 1011 C C . ASN A 1 121 ? 27.581 3.396 2.870 1.00 83.25 121 ASN A C 1
ATOM 1013 O O . ASN A 1 121 ? 26.450 3.222 3.332 1.00 83.25 121 ASN A O 1
ATOM 1017 N N . LYS A 1 122 ? 28.627 2.652 3.258 1.00 84.81 122 LYS A N 1
ATOM 1018 C CA . LYS A 1 122 ? 28.537 1.637 4.325 1.00 84.81 122 LYS A CA 1
ATOM 1019 C C . LYS A 1 122 ? 28.163 2.275 5.665 1.00 84.81 122 LYS A C 1
ATOM 1021 O O . LYS A 1 122 ? 27.263 1.783 6.345 1.00 84.81 122 LYS A O 1
ATOM 1026 N N . GLU A 1 123 ? 28.780 3.403 6.000 1.00 89.62 123 GLU A N 1
ATOM 1027 C CA . GLU A 1 123 ? 28.494 4.148 7.225 1.00 89.62 123 GLU A CA 1
ATOM 1028 C C . GLU A 1 123 ? 27.050 4.677 7.253 1.00 89.62 123 GLU A C 1
ATOM 1030 O O . GLU A 1 123 ? 26.333 4.484 8.235 1.00 89.62 123 GLU A O 1
ATOM 1035 N N . LYS A 1 124 ? 26.564 5.251 6.142 1.00 90.62 124 LYS A N 1
ATOM 1036 C CA . LYS A 1 124 ? 25.154 5.657 5.997 1.00 90.62 124 LYS A CA 1
ATOM 1037 C C . LYS A 1 124 ? 24.194 4.489 6.227 1.00 90.62 124 LYS A C 1
ATOM 1039 O O . LYS A 1 124 ? 23.187 4.650 6.917 1.00 90.62 124 LYS A O 1
ATOM 1044 N N . MET A 1 125 ? 24.508 3.309 5.691 1.00 92.19 125 MET A N 1
ATOM 1045 C CA . MET A 1 125 ? 23.699 2.105 5.901 1.00 92.19 125 MET A CA 1
ATOM 1046 C C . MET A 1 125 ? 23.710 1.638 7.360 1.00 92.19 125 MET A C 1
ATOM 1048 O O . MET A 1 125 ? 22.665 1.228 7.868 1.00 92.19 125 MET A O 1
ATOM 1052 N N . LEU A 1 126 ? 24.847 1.721 8.056 1.00 93.50 126 LEU A N 1
ATOM 1053 C CA . LEU A 1 126 ? 24.936 1.416 9.488 1.00 93.50 126 LEU A CA 1
ATOM 1054 C C . LEU A 1 126 ? 24.125 2.411 10.327 1.00 93.50 126 LEU A C 1
ATOM 1056 O O . LEU A 1 126 ? 23.315 1.988 11.153 1.00 93.50 126 LEU A O 1
ATOM 1060 N N . ARG A 1 127 ? 24.246 3.716 10.052 1.00 93.25 127 ARG A N 1
ATOM 1061 C CA . ARG A 1 127 ? 23.441 4.766 10.700 1.00 93.25 127 ARG A CA 1
ATOM 1062 C C . ARG A 1 127 ? 21.945 4.534 10.493 1.00 93.25 127 ARG A C 1
ATOM 1064 O O . ARG A 1 127 ? 21.176 4.610 11.449 1.00 93.25 127 ARG A O 1
ATOM 1071 N N . TYR A 1 128 ? 21.531 4.178 9.275 1.00 95.50 128 TYR A N 1
ATOM 1072 C CA . TYR A 1 128 ? 20.137 3.844 8.978 1.00 95.50 128 TYR A CA 1
ATOM 1073 C C . TYR A 1 128 ? 19.652 2.616 9.761 1.00 95.50 128 TYR A C 1
ATOM 1075 O O . TYR A 1 128 ? 18.567 2.654 10.338 1.00 95.50 128 TYR A O 1
ATOM 1083 N N . LYS A 1 129 ? 20.456 1.545 9.840 1.00 96.25 129 LYS A N 1
ATOM 1084 C CA . LYS A 1 129 ? 20.122 0.350 10.636 1.00 96.25 129 LYS A CA 1
ATOM 1085 C C . LYS A 1 129 ? 19.965 0.682 12.122 1.00 96.25 129 LYS A C 1
ATOM 1087 O O . LYS A 1 129 ? 19.003 0.229 12.735 1.00 96.25 129 LYS A O 1
ATOM 1092 N N . MET A 1 130 ? 20.869 1.485 12.683 1.00 96.38 130 MET A N 1
ATOM 1093 C CA . MET A 1 130 ? 20.794 1.919 14.082 1.00 96.38 130 MET A CA 1
ATOM 1094 C C . MET A 1 130 ? 19.564 2.788 14.341 1.00 96.38 130 MET A C 1
ATOM 1096 O O . MET A 1 130 ? 18.845 2.550 15.307 1.00 96.38 130 MET A O 1
ATOM 1100 N N . LYS A 1 131 ? 19.274 3.746 13.451 1.00 97.12 131 LYS A N 1
ATOM 1101 C CA . LYS A 1 131 ? 18.063 4.571 13.534 1.00 97.12 131 LYS A CA 1
ATOM 1102 C C . LYS A 1 131 ? 16.801 3.710 13.492 1.00 97.12 131 LYS A C 1
ATOM 1104 O O . LYS A 1 131 ? 15.946 3.852 14.352 1.00 97.12 131 LYS A O 1
ATOM 1109 N N . LYS A 1 132 ? 16.735 2.754 12.563 1.00 97.44 132 LYS A N 1
ATOM 1110 C CA . LYS A 1 132 ? 15.605 1.829 12.440 1.00 97.44 132 LYS A CA 1
ATOM 1111 C C . LYS A 1 132 ? 15.383 1.007 13.716 1.00 97.44 132 LYS A C 1
ATOM 1113 O O . LYS A 1 132 ? 14.246 0.896 14.154 1.00 97.44 132 LYS A O 1
ATOM 1118 N N . LYS A 1 133 ? 16.452 0.481 14.330 1.00 97.00 133 LYS A N 1
ATOM 1119 C CA . LYS A 1 133 ? 16.365 -0.236 15.615 1.00 97.00 133 LYS A CA 1
ATOM 1120 C C . LYS A 1 133 ? 15.813 0.658 16.731 1.00 97.00 133 LYS A C 1
ATOM 1122 O O . LYS A 1 133 ? 14.915 0.234 17.447 1.00 97.00 133 LYS A O 1
ATOM 1127 N N . LYS A 1 134 ? 16.298 1.903 16.835 1.00 97.50 134 LYS A N 1
ATOM 1128 C CA . LYS A 1 134 ? 15.786 2.883 17.809 1.00 97.50 134 LYS A CA 1
ATOM 1129 C C . LYS A 1 134 ? 14.309 3.209 17.568 1.00 97.50 134 LYS A C 1
ATOM 1131 O O . LYS A 1 134 ? 13.532 3.241 18.513 1.00 97.50 134 LYS A O 1
ATOM 1136 N N . ASP A 1 135 ? 13.899 3.395 16.314 1.00 96.81 135 ASP A N 1
ATOM 1137 C CA . ASP A 1 135 ? 12.498 3.658 15.961 1.00 96.81 135 ASP A CA 1
ATOM 1138 C C . ASP A 1 135 ? 11.586 2.458 16.300 1.00 96.81 135 ASP A C 1
ATOM 1140 O O . ASP A 1 135 ? 10.458 2.633 16.768 1.00 96.81 135 ASP A O 1
ATOM 1144 N N . GLU A 1 136 ? 12.069 1.229 16.088 1.00 97.81 136 GLU A N 1
ATOM 1145 C CA . GLU A 1 136 ? 11.376 -0.007 16.476 1.00 97.81 136 GLU A CA 1
ATOM 1146 C C . GLU A 1 136 ? 11.227 -0.114 18.004 1.00 97.81 136 GLU A C 1
ATOM 1148 O O . GLU A 1 136 ? 10.124 -0.377 18.489 1.00 97.81 136 GLU A O 1
ATOM 1153 N N . GLU A 1 137 ? 12.285 0.180 18.760 1.00 98.19 137 GLU A N 1
ATOM 1154 C CA . GLU A 1 137 ? 12.277 0.209 20.227 1.00 98.19 137 GLU A CA 1
ATOM 1155 C C . GLU A 1 137 ? 11.313 1.270 20.780 1.00 98.19 137 GLU A C 1
ATOM 1157 O O . GLU A 1 137 ? 10.469 0.969 21.626 1.00 98.19 137 GLU A O 1
ATOM 1162 N N . ILE A 1 138 ? 11.344 2.492 20.235 1.00 97.88 138 ILE A N 1
ATOM 1163 C CA . ILE A 1 138 ? 10.397 3.563 20.582 1.00 97.88 138 ILE A CA 1
ATOM 1164 C C . ILE A 1 138 ? 8.958 3.091 20.354 1.00 97.88 138 ILE A C 1
ATOM 1166 O O . ILE A 1 138 ? 8.087 3.284 21.207 1.00 97.88 138 ILE A O 1
ATOM 1170 N N . LYS A 1 139 ? 8.691 2.429 19.225 1.00 98.12 139 LYS A N 1
ATOM 1171 C CA . LYS A 1 139 ? 7.360 1.902 18.905 1.00 98.12 139 LYS A CA 1
ATOM 1172 C C . LYS A 1 139 ? 6.919 0.817 19.889 1.00 98.12 139 LYS A C 1
ATOM 1174 O O . LYS A 1 139 ? 5.739 0.758 20.245 1.00 98.12 139 LYS A O 1
ATOM 1179 N N . GLU A 1 140 ? 7.824 -0.050 20.336 1.00 98.19 140 GLU A N 1
ATOM 1180 C CA . GLU A 1 140 ? 7.522 -1.033 21.379 1.00 98.19 140 GLU A CA 1
ATOM 1181 C C . GLU A 1 140 ? 7.231 -0.380 22.728 1.00 98.19 140 GLU A C 1
ATOM 1183 O O . GLU A 1 140 ? 6.228 -0.717 23.365 1.00 98.19 140 GLU A O 1
ATOM 1188 N N . LEU A 1 141 ? 8.049 0.588 23.142 1.00 98.31 141 LEU A N 1
ATOM 1189 C CA . LEU A 1 141 ? 7.840 1.340 24.377 1.00 98.31 141 LEU A CA 1
ATOM 1190 C C . LEU A 1 141 ? 6.492 2.070 24.356 1.00 98.31 141 LEU A C 1
ATOM 1192 O O . LEU A 1 141 ? 5.717 1.952 25.304 1.00 98.31 141 LEU A O 1
ATOM 1196 N N . GLN A 1 142 ? 6.131 2.713 23.243 1.00 97.88 142 GLN A N 1
ATOM 1197 C CA . GLN A 1 142 ? 4.815 3.336 23.065 1.00 97.88 142 GLN A CA 1
ATOM 1198 C C . GLN A 1 142 ? 3.666 2.327 23.217 1.00 97.88 142 GLN A C 1
ATOM 1200 O O . GLN A 1 142 ? 2.675 2.607 23.899 1.00 97.88 142 GLN A O 1
ATOM 1205 N N . LYS A 1 143 ? 3.793 1.122 22.640 1.00 97.81 143 LYS A N 1
ATOM 1206 C CA . LYS A 1 143 ? 2.803 0.046 22.825 1.00 97.81 143 LYS A CA 1
ATOM 1207 C C . LYS A 1 143 ? 2.699 -0.384 24.290 1.00 97.81 143 LYS A C 1
ATOM 1209 O O . LYS A 1 143 ? 1.583 -0.580 24.777 1.00 97.81 143 LYS A O 1
ATOM 1214 N N . ARG A 1 144 ? 3.826 -0.518 25.001 1.00 97.69 144 ARG A N 1
ATOM 1215 C CA . ARG A 1 144 ? 3.849 -0.862 26.435 1.00 97.69 144 ARG A CA 1
ATOM 1216 C C . ARG A 1 144 ? 3.167 0.222 27.267 1.00 97.69 144 ARG A C 1
ATOM 1218 O O . ARG A 1 144 ? 2.275 -0.100 28.047 1.00 97.69 144 ARG A O 1
ATOM 1225 N N . VAL A 1 145 ? 3.487 1.494 27.034 1.00 98.19 145 VAL A N 1
ATOM 1226 C CA . VAL A 1 145 ? 2.833 2.635 27.696 1.00 98.19 145 VAL A CA 1
ATOM 1227 C C . VAL A 1 145 ? 1.322 2.608 27.463 1.00 98.19 145 VAL A C 1
ATOM 1229 O O . VAL A 1 145 ? 0.551 2.711 28.416 1.00 98.19 145 VAL A O 1
ATOM 1232 N N . LEU A 1 146 ? 0.865 2.394 26.225 1.00 97.94 146 LEU A N 1
ATOM 1233 C CA . LEU A 1 146 ? -0.566 2.275 25.919 1.00 97.94 146 LEU A CA 1
ATOM 1234 C C . LEU A 1 146 ? -1.223 1.085 26.629 1.00 97.94 146 LEU A C 1
ATOM 1236 O O . LEU A 1 146 ? -2.344 1.212 27.129 1.00 97.94 146 LEU A O 1
ATOM 1240 N N . LYS A 1 147 ? -0.541 -0.065 26.700 1.00 98.12 147 LYS A N 1
ATOM 1241 C CA . LYS A 1 147 ? -1.009 -1.247 27.438 1.00 98.12 147 LYS A CA 1
ATOM 1242 C C . LYS A 1 147 ? -1.195 -0.923 28.923 1.00 98.12 147 LYS A C 1
ATOM 1244 O O . LYS A 1 147 ? -2.265 -1.203 29.464 1.00 98.12 147 LYS A O 1
ATOM 1249 N N . TYR A 1 148 ? -0.209 -0.291 29.559 1.00 97.88 148 TYR A N 1
ATOM 1250 C CA . TYR A 1 148 ? -0.284 0.089 30.972 1.00 97.88 148 TYR A CA 1
ATOM 1251 C C . TYR A 1 148 ? -1.335 1.171 31.234 1.00 97.88 148 TYR A C 1
ATOM 1253 O O . TYR A 1 148 ? -2.135 1.012 32.152 1.00 97.88 148 TYR A O 1
ATOM 1261 N N . LYS A 1 149 ? -1.449 2.194 30.376 1.00 97.75 149 LYS A N 1
ATOM 1262 C CA . LYS A 1 149 ? -2.524 3.201 30.453 1.00 97.75 149 LYS A CA 1
ATOM 1263 C C . LYS A 1 149 ? -3.914 2.564 30.378 1.00 97.75 149 LYS A C 1
ATOM 1265 O O . LYS A 1 149 ? -4.794 2.895 31.171 1.00 97.75 149 LYS A O 1
ATOM 1270 N N . LYS A 1 150 ? -4.123 1.605 29.467 1.00 97.06 150 LYS A N 1
ATOM 1271 C CA . LYS A 1 150 ? -5.387 0.853 29.370 1.00 97.06 150 LYS A CA 1
ATOM 1272 C C . LYS A 1 150 ? -5.646 0.004 30.613 1.00 97.06 150 LYS A C 1
ATOM 1274 O O . LYS A 1 150 ? -6.782 -0.033 31.080 1.00 97.06 150 LYS A O 1
ATOM 1279 N N . ARG A 1 151 ? -4.621 -0.663 31.153 1.00 96.44 151 ARG A N 1
ATOM 1280 C CA . ARG A 1 151 ? -4.732 -1.456 32.387 1.00 96.44 151 ARG A CA 1
ATOM 1281 C C . ARG A 1 151 ? -5.117 -0.573 33.575 1.00 96.44 151 ARG A C 1
ATOM 1283 O O . ARG A 1 151 ? -6.085 -0.891 34.255 1.00 96.44 151 ARG A O 1
ATOM 1290 N N . LEU A 1 152 ? -4.451 0.570 33.740 1.00 96.19 152 LEU A N 1
ATOM 1291 C CA . LEU A 1 152 ? -4.790 1.575 34.750 1.00 96.19 152 LEU A CA 1
ATOM 1292 C C . LEU A 1 152 ? -6.215 2.108 34.574 1.00 96.19 152 LEU A C 1
ATOM 1294 O O . LEU A 1 152 ? -6.948 2.209 35.547 1.00 96.19 152 LEU A O 1
ATOM 1298 N N . SER A 1 153 ? -6.653 2.392 33.344 1.00 93.12 153 SER A N 1
ATOM 1299 C CA . SER A 1 153 ? -8.033 2.831 33.083 1.00 93.12 153 SER A CA 1
ATOM 1300 C C . SER A 1 153 ? -9.071 1.780 33.488 1.00 93.12 153 SER A C 1
ATOM 1302 O O . SER A 1 153 ? -10.116 2.130 34.031 1.00 93.12 153 SER A O 1
ATOM 1304 N N . ARG A 1 154 ? -8.796 0.492 33.247 1.00 90.75 154 ARG A N 1
ATOM 1305 C CA . ARG A 1 154 ? -9.672 -0.608 33.681 1.00 90.75 154 ARG A CA 1
ATOM 1306 C C . ARG A 1 154 ? -9.709 -0.722 35.201 1.00 90.75 154 ARG A C 1
ATOM 1308 O O . ARG A 1 154 ? -10.798 -0.827 35.745 1.00 90.75 154 ARG A O 1
ATOM 1315 N N . LEU A 1 155 ? -8.552 -0.629 35.854 1.00 93.69 155 LEU A N 1
ATOM 1316 C CA . LEU A 1 155 ? -8.453 -0.676 37.311 1.00 93.69 155 LEU A CA 1
ATOM 1317 C C . LEU A 1 155 ? -9.187 0.507 37.963 1.00 93.69 155 LEU A C 1
ATOM 1319 O O . LEU A 1 155 ? -9.985 0.318 38.868 1.00 93.69 155 LEU A O 1
ATOM 1323 N N . LYS A 1 156 ? -9.028 1.727 37.435 1.00 91.69 156 LYS A N 1
ATOM 1324 C CA . LYS A 1 156 ? -9.786 2.900 37.904 1.00 91.69 156 LYS A CA 1
ATOM 1325 C C . LYS A 1 156 ? -11.301 2.720 37.750 1.00 91.69 156 LYS A C 1
ATOM 1327 O O . LYS A 1 156 ? -12.053 3.154 38.612 1.00 91.69 156 LYS A O 1
ATOM 1332 N N . LYS A 1 157 ? -11.753 2.062 36.674 1.00 86.69 157 LYS A N 1
ATOM 1333 C CA . LYS A 1 157 ? -13.175 1.737 36.458 1.00 86.69 157 LYS A CA 1
ATOM 1334 C C . LYS A 1 157 ? -13.694 0.634 37.381 1.00 86.69 157 LYS A C 1
ATOM 1336 O O . LYS A 1 157 ? -14.893 0.615 37.619 1.00 86.69 157 LYS A O 1
ATOM 1341 N N . SER A 1 158 ? -12.845 -0.292 37.834 1.00 81.00 158 SER A N 1
ATOM 1342 C CA . SER A 1 158 ? -13.248 -1.326 38.795 1.00 81.00 158 SER A CA 1
ATOM 1343 C C . SER A 1 158 ? -13.250 -0.813 40.230 1.00 81.00 158 SER A C 1
ATOM 1345 O O . SER A 1 158 ? -14.094 -1.244 40.997 1.00 81.00 158 SER A O 1
ATOM 1347 N N . ILE A 1 159 ? -12.335 0.103 40.575 1.00 86.62 159 ILE A N 1
ATOM 1348 C CA . ILE A 1 159 ? -12.299 0.764 41.889 1.00 86.62 159 ILE A CA 1
ATOM 1349 C C . ILE A 1 159 ? -13.508 1.692 42.043 1.00 86.62 159 ILE A C 1
ATOM 1351 O O . ILE A 1 159 ? -14.212 1.616 43.038 1.00 86.62 159 ILE A O 1
ATOM 1355 N N . ASN A 1 160 ? -13.785 2.515 41.026 1.00 77.62 160 ASN A N 1
ATOM 1356 C CA . ASN A 1 160 ? -14.925 3.432 41.012 1.00 77.62 160 ASN A CA 1
ATOM 1357 C C . ASN A 1 160 ? -15.872 3.067 39.860 1.00 77.62 160 ASN A C 1
ATOM 1359 O O . ASN A 1 160 ? -15.861 3.732 38.810 1.00 77.62 160 ASN A O 1
ATOM 1363 N N . PRO A 1 161 ? -16.664 1.986 39.991 1.00 77.12 161 PRO A N 1
ATOM 1364 C CA . PRO A 1 161 ? -17.665 1.663 38.995 1.00 77.12 161 PRO A CA 1
ATOM 1365 C C . PRO A 1 161 ? -18.708 2.778 39.003 1.00 77.12 161 PRO A C 1
ATOM 1367 O O . PRO A 1 161 ? -19.479 2.926 39.946 1.00 77.12 161 PRO A O 1
ATOM 1370 N N . LYS A 1 162 ? -18.745 3.582 37.933 1.00 72.69 162 LYS A N 1
ATOM 1371 C CA . LYS A 1 162 ? -19.875 4.495 37.724 1.00 72.69 162 LYS A CA 1
ATOM 1372 C C . LYS A 1 162 ? -21.157 3.656 37.762 1.00 72.69 162 LYS A C 1
ATOM 1374 O O . LYS A 1 162 ? -21.182 2.637 37.059 1.00 72.69 162 LYS A O 1
ATOM 1379 N N . PRO A 1 163 ? -22.196 4.061 38.512 1.00 68.12 163 PRO A N 1
ATOM 1380 C CA . PRO A 1 163 ? -23.465 3.352 38.527 1.00 68.12 163 PRO A CA 1
ATOM 1381 C C . PRO A 1 163 ? -24.019 3.376 37.104 1.00 68.12 163 PRO A C 1
ATOM 1383 O O . PRO A 1 163 ? -24.459 4.404 36.594 1.00 68.12 163 PRO A O 1
ATOM 1386 N N . LYS A 1 164 ? -23.891 2.252 36.403 1.00 68.69 164 LYS A N 1
ATOM 1387 C CA . LYS A 1 164 ? -24.519 2.076 35.103 1.00 68.69 164 LYS A CA 1
ATOM 1388 C C . LYS A 1 164 ? -25.918 1.578 35.373 1.00 68.69 164 LYS A C 1
ATOM 1390 O O . LYS A 1 164 ? -26.090 0.505 35.949 1.00 68.69 164 LYS A O 1
AT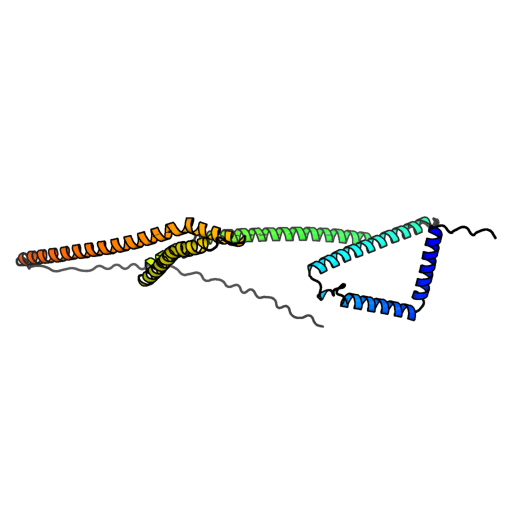OM 1395 N N . ASP A 1 165 ? -26.895 2.334 34.900 1.00 69.50 165 ASP A N 1
ATOM 1396 C CA . ASP A 1 165 ? -28.265 1.861 34.822 1.00 69.50 165 ASP A CA 1
ATOM 1397 C C . ASP A 1 165 ? -28.322 0.735 33.791 1.00 69.50 165 ASP A C 1
ATOM 1399 O O . ASP A 1 165 ? -28.442 0.943 32.584 1.00 69.50 165 ASP A O 1
ATOM 1403 N N . THR A 1 166 ? -28.145 -0.490 34.278 1.00 76.75 166 THR A N 1
ATOM 1404 C CA . THR A 1 166 ? -28.510 -1.693 33.543 1.00 76.75 166 THR A CA 1
ATOM 1405 C C . THR A 1 166 ? -30.013 -1.655 33.260 1.00 76.75 166 THR A C 1
ATOM 1407 O O . THR A 1 166 ? -30.759 -1.038 34.021 1.00 76.75 166 THR A O 1
ATOM 1410 N N . PRO A 1 167 ? -30.504 -2.326 32.205 1.00 78.44 167 PRO A N 1
ATOM 1411 C CA . PRO A 1 167 ? -31.939 -2.388 31.937 1.00 78.44 167 PRO A CA 1
ATOM 1412 C C . PRO A 1 167 ? -32.746 -2.837 33.161 1.00 78.44 167 PRO A C 1
ATOM 1414 O O . PRO A 1 167 ? -33.817 -2.301 33.412 1.00 78.44 167 PRO A O 1
ATOM 1417 N N . ASN A 1 168 ? -32.191 -3.752 33.965 1.00 77.69 168 ASN A N 1
ATOM 1418 C CA . ASN A 1 168 ? -32.834 -4.237 35.179 1.00 77.69 168 ASN A CA 1
ATOM 1419 C C . ASN A 1 168 ? -32.841 -3.186 36.300 1.00 77.69 168 ASN A C 1
ATOM 1421 O O . ASN A 1 168 ? -33.894 -2.904 36.855 1.00 77.69 168 ASN A O 1
ATOM 1425 N N . THR A 1 169 ? -31.712 -2.521 36.576 1.00 80.00 169 THR A N 1
ATOM 1426 C CA . THR A 1 169 ? -31.687 -1.429 37.569 1.00 80.00 169 THR A CA 1
ATOM 1427 C C . THR A 1 169 ? -32.516 -0.222 37.130 1.00 80.00 169 THR A C 1
ATOM 1429 O O . THR A 1 169 ? -33.109 0.444 37.970 1.00 80.00 169 THR A O 1
ATOM 1432 N N . LYS A 1 170 ? -32.636 0.035 35.822 1.00 82.50 170 LYS A N 1
ATOM 1433 C CA . LYS A 1 170 ? -33.543 1.052 35.276 1.00 82.50 170 LYS A CA 1
ATOM 1434 C C . LYS A 1 170 ? -35.010 0.680 35.499 1.00 82.50 170 LYS A C 1
ATOM 1436 O O . LYS A 1 170 ? -35.779 1.534 35.924 1.00 82.50 170 LYS A O 1
ATOM 1441 N N . LEU A 1 171 ? -35.389 -0.578 35.257 1.00 81.00 171 LEU A N 1
ATOM 1442 C CA . LEU A 1 171 ? -36.732 -1.081 35.571 1.00 81.00 171 LEU A CA 1
ATOM 1443 C C . LEU A 1 171 ? -37.022 -1.005 37.071 1.00 81.00 171 LEU A C 1
ATOM 1445 O O . LEU A 1 171 ? -38.123 -0.630 37.449 1.00 81.00 171 LEU A O 1
ATOM 1449 N N . GLN A 1 172 ? -36.032 -1.294 37.913 1.00 83.00 172 GLN A N 1
ATOM 1450 C CA . GLN A 1 172 ? -36.158 -1.220 39.366 1.00 83.00 172 GLN A CA 1
ATOM 1451 C C . GLN A 1 172 ? -36.388 0.227 39.829 1.00 83.00 172 GLN A C 1
ATOM 1453 O O . GLN A 1 172 ? -37.391 0.503 40.473 1.00 83.00 172 GLN A O 1
ATOM 1458 N N . LYS A 1 173 ? -35.587 1.185 39.337 1.00 84.94 173 LYS A N 1
ATOM 1459 C CA . LYS A 1 173 ? -35.814 2.627 39.557 1.00 84.94 173 LYS A CA 1
ATOM 1460 C C . LYS A 1 173 ? -37.196 3.097 39.075 1.00 84.94 173 LYS A C 1
ATOM 1462 O O . LYS A 1 173 ? -37.824 3.947 39.706 1.00 84.94 173 LYS A O 1
ATOM 1467 N N . MET A 1 174 ? -37.677 2.551 37.954 1.00 83.94 174 MET A N 1
ATOM 1468 C CA . MET A 1 174 ? -39.022 2.833 37.441 1.00 83.94 174 MET A CA 1
ATOM 1469 C C . MET A 1 174 ? -40.132 2.163 38.266 1.00 83.94 174 MET A C 1
ATOM 1471 O O . MET A 1 174 ? -41.242 2.675 38.330 1.00 83.94 174 MET A O 1
ATOM 1475 N N . ALA A 1 175 ? -39.859 1.025 38.903 1.00 81.94 175 ALA A N 1
ATOM 1476 C CA . ALA A 1 175 ? -40.795 0.370 39.808 1.00 81.94 175 ALA A CA 1
ATOM 1477 C C . ALA A 1 175 ? -40.900 1.119 41.145 1.00 81.94 175 ALA A C 1
ATOM 1479 O O . ALA A 1 175 ? -41.993 1.206 41.709 1.00 81.94 175 ALA A O 1
ATOM 1480 N N . ASP A 1 176 ? -39.801 1.705 41.619 1.00 86.25 176 ASP A N 1
ATOM 1481 C CA . ASP A 1 176 ? -39.745 2.438 42.887 1.00 86.25 176 ASP A CA 1
ATOM 1482 C C . ASP A 1 176 ? -40.515 3.770 42.834 1.00 86.25 176 ASP A C 1
ATOM 1484 O O . ASP A 1 176 ? -41.117 4.177 43.827 1.00 86.25 176 ASP A O 1
ATOM 1488 N N . THR A 1 177 ? -40.590 4.419 41.665 1.00 90.94 177 THR A N 1
ATOM 1489 C CA . THR A 1 177 ? -41.304 5.700 41.508 1.00 90.94 177 THR A CA 1
ATOM 1490 C C . THR A 1 177 ? -42.761 5.477 41.080 1.00 90.94 177 THR A C 1
ATOM 1492 O O . THR A 1 177 ? -43.039 4.795 40.095 1.00 90.94 177 THR A O 1
ATOM 1495 N N . ALA A 1 178 ? -43.723 6.080 41.787 1.00 86.50 178 ALA A N 1
ATOM 1496 C CA . ALA A 1 178 ? -45.155 5.844 41.548 1.00 86.50 178 ALA A CA 1
ATOM 1497 C C . ALA A 1 178 ? -45.636 6.259 40.141 1.00 86.50 178 ALA A C 1
ATOM 1499 O O . ALA A 1 178 ? -46.526 5.618 39.577 1.00 86.50 178 ALA A O 1
ATOM 1500 N N . GLU A 1 179 ? -45.050 7.309 39.561 1.00 86.00 179 GLU A N 1
ATOM 1501 C CA . GLU A 1 179 ? -45.403 7.795 38.222 1.00 86.00 179 GLU A CA 1
ATOM 1502 C C . GLU A 1 179 ? -44.901 6.863 37.117 1.00 86.00 179 GLU A C 1
ATOM 1504 O O . GLU A 1 179 ? -45.682 6.439 36.265 1.00 86.00 179 GLU A O 1
ATOM 1509 N N . SER A 1 180 ? -43.632 6.455 37.168 1.00 86.06 180 SER A N 1
ATOM 1510 C CA . SER A 1 180 ? -43.036 5.578 36.154 1.00 86.06 180 SER A CA 1
ATOM 1511 C C . SER A 1 180 ? -43.473 4.117 36.285 1.00 86.06 180 SER A C 1
ATOM 1513 O O . SER A 1 180 ? -43.447 3.384 35.292 1.00 86.06 180 SER A O 1
ATOM 1515 N N . ARG A 1 181 ? -44.002 3.703 37.446 1.00 85.75 181 ARG A N 1
ATOM 1516 C CA . ARG A 1 181 ? -44.663 2.399 37.615 1.00 85.75 181 ARG A CA 1
ATOM 1517 C C . ARG A 1 181 ? -45.869 2.247 36.685 1.00 85.75 181 ARG A C 1
ATOM 1519 O O . ARG A 1 181 ? -46.085 1.162 36.149 1.00 85.75 181 ARG A O 1
ATOM 1526 N N . LYS A 1 182 ? -46.625 3.325 36.434 1.00 86.94 182 LYS A N 1
ATOM 1527 C CA . LYS A 1 182 ? -47.759 3.308 35.487 1.00 86.94 182 LYS A CA 1
ATOM 1528 C C . LYS A 1 182 ? -47.290 2.997 34.069 1.00 86.94 182 LYS A C 1
ATOM 1530 O O . LYS A 1 182 ? -47.922 2.208 33.371 1.00 86.94 182 LYS A O 1
ATOM 1535 N N . ASP A 1 183 ? -46.170 3.576 33.653 1.00 83.62 183 ASP A N 1
ATOM 1536 C CA . ASP A 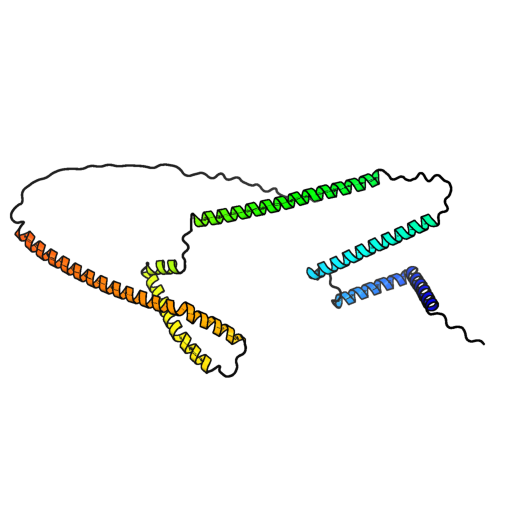1 183 ? -45.603 3.322 32.329 1.00 83.62 183 ASP A CA 1
ATOM 1537 C C . ASP A 1 183 ? -45.015 1.916 32.224 1.00 83.62 183 ASP A C 1
ATOM 1539 O O . ASP A 1 183 ? -45.168 1.260 31.196 1.00 83.62 183 ASP A O 1
ATOM 1543 N N . LEU A 1 184 ? -44.440 1.400 33.309 1.00 84.12 184 LEU A N 1
ATOM 1544 C CA . LEU A 1 184 ? -43.963 0.021 33.384 1.00 84.12 184 LEU A CA 1
ATOM 1545 C C . LEU A 1 184 ? -45.116 -0.985 33.223 1.00 84.12 184 LEU A C 1
ATOM 1547 O O . LEU A 1 184 ? -44.990 -1.952 32.473 1.00 84.12 184 LEU A O 1
ATOM 1551 N N . VAL A 1 185 ? -46.271 -0.709 33.837 1.00 85.69 185 VAL A N 1
ATOM 1552 C CA . VAL A 1 185 ? -47.505 -1.496 33.667 1.00 85.69 185 VAL A CA 1
ATOM 1553 C C . VAL A 1 185 ? -48.035 -1.409 32.233 1.00 85.69 185 VAL A C 1
ATOM 1555 O O . VAL A 1 185 ? -48.375 -2.440 31.654 1.00 85.69 185 VAL A O 1
ATOM 1558 N N . LYS A 1 186 ? -48.056 -0.219 31.612 1.00 86.06 186 LYS A N 1
ATOM 1559 C CA . LYS A 1 186 ? -48.445 -0.069 30.194 1.00 86.06 186 LYS A CA 1
ATOM 1560 C C . LYS A 1 186 ? -47.535 -0.881 29.269 1.00 86.06 186 LYS A C 1
ATOM 1562 O O . LYS A 1 186 ? -48.031 -1.586 28.394 1.00 86.06 186 LYS A O 1
ATOM 1567 N N . ILE A 1 187 ? -46.217 -0.810 29.475 1.00 83.75 187 ILE A N 1
ATOM 1568 C CA . ILE A 1 187 ? -45.227 -1.569 28.695 1.00 83.75 187 ILE A CA 1
ATOM 1569 C C . ILE A 1 187 ? -45.439 -3.075 28.884 1.00 83.75 187 ILE A C 1
ATOM 1571 O O . ILE A 1 187 ? -45.410 -3.824 27.908 1.00 83.75 187 ILE A O 1
ATOM 1575 N N . ALA A 1 188 ? -45.698 -3.523 30.115 1.00 83.81 188 ALA A N 1
ATOM 1576 C CA . ALA A 1 188 ? -45.968 -4.925 30.415 1.00 83.81 188 ALA A CA 1
ATOM 1577 C C . ALA A 1 188 ? -47.260 -5.429 29.747 1.00 83.81 188 ALA A C 1
ATOM 1579 O O . ALA A 1 188 ? -47.253 -6.497 29.135 1.00 83.81 188 ALA A O 1
ATOM 1580 N N . LEU A 1 189 ? -48.343 -4.648 29.799 1.00 86.81 189 LEU A N 1
ATOM 1581 C CA . LEU A 1 189 ? -49.618 -4.968 29.146 1.00 86.81 189 LEU A CA 1
ATOM 1582 C C . LEU A 1 189 ? -49.486 -5.020 27.621 1.00 86.81 189 LEU A C 1
ATOM 1584 O O . LEU A 1 189 ? -49.981 -5.956 26.991 1.00 86.81 189 LEU A O 1
ATOM 1588 N N . LEU A 1 190 ? -48.772 -4.061 27.026 1.00 86.00 190 LEU A N 1
ATOM 1589 C CA . LEU A 1 190 ? -48.481 -4.059 25.593 1.00 86.00 190 LEU A CA 1
ATOM 1590 C C . LEU A 1 190 ? -47.655 -5.291 25.199 1.00 86.00 190 LEU A C 1
ATOM 1592 O O . LEU A 1 190 ? -47.992 -5.987 24.242 1.00 86.00 190 LEU A O 1
ATOM 1596 N N . GLY A 1 191 ? -46.603 -5.594 25.965 1.00 81.31 191 GLY A N 1
ATOM 1597 C CA . GLY A 1 191 ? -45.781 -6.785 25.770 1.00 81.31 191 GLY A CA 1
ATOM 1598 C C . GLY A 1 191 ? -46.597 -8.075 25.867 1.00 81.31 191 GLY A C 1
ATOM 1599 O O . GLY A 1 191 ? -46.433 -8.965 25.036 1.00 81.31 191 GLY A O 1
ATOM 1600 N N . TYR A 1 192 ? -47.526 -8.158 26.822 1.00 81.31 192 TYR A N 1
ATOM 1601 C CA . TYR A 1 192 ? -48.445 -9.287 26.962 1.00 81.31 192 TYR A CA 1
ATOM 1602 C C . TYR A 1 192 ? -49.369 -9.436 25.744 1.00 81.31 192 TYR A C 1
ATOM 1604 O O . TYR A 1 192 ? -49.483 -10.533 25.193 1.00 81.31 192 TYR A O 1
ATOM 1612 N N . GLY A 1 193 ? -49.972 -8.338 25.275 1.00 80.62 193 GLY A N 1
ATOM 1613 C CA . GLY A 1 193 ? -50.810 -8.330 24.072 1.00 80.62 193 GLY A CA 1
ATOM 1614 C C . GLY A 1 193 ? -50.050 -8.816 22.836 1.00 80.62 193 GLY A C 1
ATOM 1615 O O . GLY A 1 193 ? -50.484 -9.750 22.161 1.00 80.62 193 GLY A O 1
ATOM 1616 N N . ILE A 1 194 ? -48.852 -8.271 22.611 1.00 78.75 194 ILE A N 1
ATOM 1617 C CA . ILE A 1 194 ? -47.968 -8.664 21.506 1.00 78.75 194 ILE A CA 1
ATOM 1618 C C . ILE A 1 194 ? -47.581 -10.147 21.608 1.00 78.75 194 ILE A C 1
ATOM 1620 O O . ILE A 1 194 ? -47.667 -10.875 20.618 1.00 78.75 194 ILE A O 1
ATOM 1624 N N . CYS A 1 195 ? -47.201 -10.631 22.793 1.00 77.31 195 CYS A N 1
ATOM 1625 C CA . CYS A 1 195 ? -46.853 -12.036 23.020 1.00 77.31 195 CYS A CA 1
ATOM 1626 C C . CYS A 1 195 ? -48.032 -12.994 22.795 1.00 77.31 195 CYS A C 1
ATOM 1628 O O . CYS A 1 195 ? -47.808 -14.143 22.410 1.00 77.31 195 CYS A O 1
ATOM 1630 N N . ARG A 1 196 ? -49.275 -12.543 23.007 1.00 80.00 196 ARG A N 1
ATOM 1631 C CA . ARG A 1 196 ? -50.487 -13.338 22.767 1.00 80.00 196 ARG A CA 1
ATOM 1632 C C . ARG A 1 196 ? -50.874 -13.374 21.290 1.00 80.00 196 ARG A C 1
ATOM 1634 O O . ARG A 1 196 ? -51.290 -14.419 20.786 1.00 80.00 196 ARG A O 1
ATOM 1641 N N . GLU A 1 197 ? -50.746 -12.247 20.597 1.00 77.31 197 GLU A N 1
ATOM 1642 C CA . GLU A 1 197 ? -51.156 -12.125 19.198 1.00 77.31 197 GLU A CA 1
ATOM 1643 C C . GLU A 1 197 ? -50.109 -12.647 18.219 1.00 77.31 197 GLU A C 1
ATOM 1645 O O . GLU A 1 197 ? -50.473 -13.340 17.272 1.00 77.31 197 GLU A O 1
ATOM 1650 N N . LEU A 1 198 ? -48.815 -12.419 18.468 1.00 76.25 198 LEU A N 1
ATOM 1651 C CA . LEU A 1 198 ? -47.739 -12.863 17.575 1.00 76.25 198 LEU A CA 1
ATOM 1652 C C . LEU A 1 198 ? -47.846 -14.355 17.211 1.00 76.25 198 LEU A C 1
ATOM 1654 O O . LEU A 1 198 ? -47.869 -14.665 16.020 1.00 76.25 198 LEU A O 1
ATOM 1658 N N . PRO A 1 199 ? -47.970 -15.305 18.159 1.00 78.19 199 PRO A N 1
ATOM 1659 C CA . PRO A 1 199 ? -48.100 -16.718 17.816 1.00 78.19 199 PRO A CA 1
ATOM 1660 C C . PRO A 1 199 ? -49.345 -17.027 16.974 1.00 78.19 199 PRO A C 1
ATOM 1662 O O . PRO A 1 199 ? -49.265 -17.868 16.079 1.00 78.19 199 PRO A O 1
ATOM 1665 N N . ARG A 1 200 ? -50.474 -16.349 17.226 1.00 76.06 200 ARG A N 1
ATOM 1666 C CA . ARG A 1 200 ? -51.731 -16.541 16.482 1.00 76.06 200 ARG A CA 1
ATOM 1667 C C . ARG A 1 200 ? -51.616 -16.016 15.054 1.00 76.06 200 ARG A C 1
ATOM 1669 O O . ARG A 1 200 ? -51.922 -16.747 14.115 1.00 76.06 200 ARG A O 1
ATOM 1676 N N . SER A 1 201 ? -51.105 -14.800 14.888 1.00 73.88 201 SER A N 1
ATOM 1677 C CA . SER A 1 201 ? -50.907 -14.152 13.588 1.00 73.88 201 SER A CA 1
ATOM 1678 C C . SER A 1 201 ? -49.902 -14.915 12.723 1.00 73.88 201 SER A C 1
ATOM 1680 O O . SER A 1 201 ? -50.139 -15.121 11.533 1.00 73.88 201 SER A O 1
ATOM 1682 N N . TYR A 1 202 ? -48.815 -15.414 13.323 1.00 67.06 202 TYR A N 1
ATOM 1683 C CA . TYR A 1 202 ? -47.834 -16.239 12.616 1.00 67.06 202 TYR A CA 1
ATOM 1684 C C . TYR A 1 202 ? -48.382 -17.615 12.233 1.00 67.06 202 TYR A C 1
ATOM 1686 O O . TYR A 1 202 ? -48.140 -18.049 11.113 1.00 67.06 202 TYR A O 1
ATOM 1694 N N . SER A 1 203 ? -49.159 -18.276 13.099 1.00 72.25 203 SER A N 1
ATOM 1695 C CA . SER A 1 203 ? -49.763 -19.582 12.776 1.00 72.25 203 SER A CA 1
ATOM 1696 C C . SER A 1 203 ? -50.798 -19.478 11.643 1.00 72.25 203 SER A C 1
ATOM 1698 O O . SER A 1 203 ? -50.907 -20.377 10.809 1.00 72.25 203 SER A O 1
ATOM 1700 N N . ARG A 1 204 ? -51.519 -18.348 11.558 1.00 70.06 204 ARG A N 1
ATOM 1701 C CA . ARG A 1 204 ? -52.444 -18.024 10.452 1.00 70.06 204 ARG A CA 1
ATOM 1702 C C . ARG A 1 204 ? -51.725 -17.763 9.123 1.00 70.06 204 ARG A C 1
ATOM 1704 O O . ARG A 1 204 ? -52.224 -18.118 8.059 1.00 70.06 204 ARG A O 1
ATOM 1711 N N . ARG A 1 205 ? -50.543 -17.142 9.175 1.00 63.12 205 ARG A N 1
ATOM 1712 C CA . ARG A 1 205 ? -49.701 -16.900 7.991 1.00 63.12 205 ARG A CA 1
ATOM 1713 C C . ARG A 1 205 ? -48.965 -18.157 7.529 1.00 63.12 205 ARG A C 1
ATOM 1715 O O . ARG A 1 205 ? -48.888 -18.412 6.337 1.00 63.12 205 ARG A O 1
ATOM 1722 N N . SER A 1 206 ? -48.454 -18.975 8.448 1.00 62.31 206 SER A N 1
ATOM 1723 C CA . SER A 1 206 ? -47.734 -20.203 8.087 1.00 62.31 206 SER A CA 1
ATOM 1724 C C . SER A 1 206 ? -48.643 -21.265 7.466 1.00 62.31 206 SER A C 1
ATOM 1726 O O . SER A 1 206 ? -48.186 -22.036 6.633 1.00 62.31 206 SER A O 1
ATOM 1728 N N . SER A 1 207 ? -49.927 -21.292 7.835 1.00 60.88 207 SER A N 1
ATOM 1729 C CA . SER A 1 207 ? -50.932 -22.170 7.215 1.00 60.88 207 SER A CA 1
ATOM 1730 C C . SER A 1 207 ? -51.353 -21.713 5.811 1.00 60.88 207 SER A C 1
ATOM 1732 O O . SER A 1 207 ? -51.789 -22.539 5.016 1.00 60.88 207 SER A O 1
ATOM 1734 N N . SER A 1 208 ? -51.173 -20.431 5.470 1.00 57.97 208 SER A N 1
ATOM 1735 C CA . SER A 1 208 ? -51.469 -19.879 4.137 1.00 57.97 208 SER A CA 1
ATOM 1736 C C . SER A 1 208 ? -50.254 -19.825 3.196 1.00 57.97 208 SER A C 1
ATOM 1738 O O . SER A 1 208 ? -50.437 -19.847 1.983 1.00 57.97 208 SER A O 1
ATOM 1740 N N . LEU A 1 209 ? -49.018 -19.836 3.714 1.00 51.66 209 LEU A N 1
ATOM 1741 C CA . LEU A 1 209 ? -47.770 -19.823 2.922 1.00 51.66 209 LEU A CA 1
ATOM 1742 C C . LEU A 1 209 ? -47.275 -21.219 2.471 1.00 51.66 209 LEU A C 1
ATOM 1744 O O . LEU A 1 209 ? -46.133 -21.369 2.048 1.00 51.66 209 LEU A O 1
ATOM 1748 N N . SER A 1 210 ? -48.120 -22.253 2.502 1.00 49.38 210 SER A N 1
ATOM 1749 C CA . SER A 1 210 ? -47.746 -23.635 2.138 1.00 49.38 210 SER A CA 1
ATOM 1750 C C . SER A 1 210 ? -47.546 -23.889 0.627 1.00 49.38 210 SER A C 1
ATOM 1752 O O . SER A 1 210 ? -47.446 -25.043 0.213 1.00 49.38 210 SER A O 1
ATOM 1754 N N . ARG A 1 211 ? -47.500 -22.866 -0.232 1.00 50.91 211 ARG A N 1
ATOM 1755 C CA . ARG A 1 211 ? -47.337 -23.072 -1.682 1.00 50.91 211 ARG A CA 1
ATOM 1756 C C . ARG A 1 211 ? -46.460 -22.017 -2.344 1.00 50.91 211 ARG A C 1
ATOM 1758 O O . ARG A 1 211 ? -46.942 -21.417 -3.284 1.00 50.91 211 ARG A O 1
ATOM 1765 N N . ASN A 1 212 ? -45.250 -21.752 -1.837 1.00 52.44 212 ASN A N 1
ATOM 1766 C CA . ASN A 1 212 ? -44.077 -21.191 -2.555 1.00 52.44 212 ASN A CA 1
ATOM 1767 C C . ASN A 1 212 ? -43.273 -20.285 -1.611 1.00 52.44 212 ASN A C 1
ATOM 1769 O O . ASN A 1 212 ? -43.575 -19.097 -1.519 1.00 52.44 212 ASN A O 1
ATOM 1773 N N . THR A 1 213 ? -42.231 -20.790 -0.944 1.00 47.53 213 THR A N 1
ATOM 1774 C CA . THR A 1 213 ? -41.249 -19.894 -0.309 1.00 47.53 213 THR A CA 1
ATOM 1775 C C . THR A 1 213 ? -39.807 -20.347 -0.494 1.00 47.53 213 THR A C 1
ATOM 1777 O O . THR A 1 213 ? -39.437 -21.508 -0.324 1.00 47.53 213 THR A O 1
ATOM 1780 N N . THR A 1 214 ? -39.007 -19.361 -0.888 1.00 52.94 214 THR A N 1
ATOM 1781 C CA . THR A 1 214 ? -37.577 -19.390 -1.186 1.00 52.94 214 THR A CA 1
ATOM 1782 C C . THR A 1 214 ? -36.754 -19.293 0.109 1.00 52.94 214 THR A C 1
ATOM 1784 O O . THR A 1 214 ? -37.232 -18.849 1.151 1.00 52.94 214 THR A O 1
ATOM 1787 N N . THR A 1 215 ? -35.479 -19.670 0.037 1.00 50.19 215 THR A N 1
ATOM 1788 C CA . THR A 1 215 ? -34.504 -19.839 1.134 1.00 50.19 215 THR A CA 1
ATOM 1789 C C . THR A 1 215 ? -34.346 -18.694 2.154 1.00 50.19 215 THR A C 1
ATOM 1791 O O . THR A 1 215 ? -33.814 -18.943 3.237 1.00 50.19 215 THR A O 1
ATOM 1794 N N . ASP A 1 216 ? -34.808 -17.469 1.879 1.00 46.59 216 ASP A N 1
ATOM 1795 C CA . ASP A 1 216 ? -34.717 -16.338 2.823 1.00 46.59 216 ASP A CA 1
ATOM 1796 C C . ASP A 1 216 ? -35.712 -16.428 4.002 1.00 46.59 216 ASP A C 1
ATOM 1798 O O . ASP A 1 216 ? -35.423 -15.929 5.096 1.00 46.59 216 ASP A O 1
ATOM 1802 N N . ASP A 1 217 ? -36.827 -17.154 3.849 1.00 52.22 217 ASP A N 1
ATOM 1803 C CA . ASP A 1 217 ? -37.845 -17.303 4.905 1.00 52.22 217 ASP A CA 1
ATOM 1804 C C . ASP A 1 217 ? -37.399 -18.202 6.072 1.00 52.22 217 ASP A C 1
ATOM 1806 O O . ASP A 1 217 ? -37.866 -18.069 7.208 1.00 52.22 217 ASP A O 1
ATOM 1810 N N . TYR A 1 218 ? -36.416 -19.078 5.860 1.00 50.88 218 TYR A N 1
ATOM 1811 C CA . TYR A 1 218 ? -35.896 -19.934 6.931 1.00 50.88 218 TYR A CA 1
ATOM 1812 C C . TYR A 1 218 ? -35.125 -19.140 7.999 1.00 50.88 218 TYR A C 1
ATOM 1814 O O . TYR A 1 218 ? -35.098 -19.525 9.174 1.00 50.88 218 TYR A O 1
ATOM 1822 N N . ARG A 1 219 ? -34.531 -17.995 7.632 1.00 51.28 219 ARG A N 1
ATOM 1823 C CA . ARG A 1 219 ? -33.690 -17.184 8.529 1.00 51.28 219 ARG A CA 1
ATOM 1824 C C . ARG A 1 219 ? -34.513 -16.347 9.512 1.00 51.28 219 ARG A C 1
ATOM 1826 O O . ARG A 1 219 ? -34.093 -16.150 10.657 1.00 51.28 219 ARG A O 1
ATOM 1833 N N . THR A 1 220 ? -35.689 -15.880 9.098 1.00 54.31 220 THR A N 1
ATOM 1834 C CA . THR A 1 220 ? -36.667 -15.180 9.950 1.00 54.31 220 THR A CA 1
ATOM 1835 C C . THR A 1 220 ? -37.357 -16.152 10.908 1.00 54.31 220 THR A C 1
ATOM 1837 O O . THR A 1 220 ? -37.434 -15.866 12.106 1.00 54.31 220 THR A O 1
ATOM 1840 N N . VAL A 1 221 ? -37.735 -17.349 10.443 1.00 54.03 221 VAL A N 1
ATOM 1841 C CA . VAL A 1 221 ? -38.318 -18.407 11.292 1.00 54.03 221 VAL A CA 1
ATOM 1842 C C . VAL A 1 221 ? -37.344 -18.864 12.393 1.00 54.03 221 VAL A C 1
ATOM 1844 O O . VAL A 1 221 ? -37.751 -19.015 13.550 1.00 54.03 221 VAL A O 1
ATOM 1847 N N . TYR A 1 222 ? -36.045 -19.007 12.091 1.00 54.06 222 TYR A N 1
ATOM 1848 C CA . TYR A 1 222 ? -35.030 -19.389 13.088 1.00 54.06 222 TYR A CA 1
ATOM 1849 C C . TYR A 1 222 ? -34.773 -18.307 14.148 1.00 54.06 222 TYR A C 1
ATOM 1851 O O . TYR A 1 222 ? -34.650 -18.620 15.335 1.00 54.06 222 TYR A O 1
ATOM 1859 N N . LYS A 1 223 ? -34.729 -17.023 13.756 1.00 53.03 223 LYS A N 1
ATOM 1860 C CA . LYS A 1 223 ? -34.583 -15.910 14.714 1.00 53.03 223 LYS A CA 1
ATOM 1861 C C . LYS A 1 223 ? -35.777 -15.822 15.671 1.00 53.03 223 LYS A C 1
ATOM 1863 O O . LYS A 1 223 ? -35.582 -15.566 16.856 1.00 53.03 223 LYS A O 1
ATOM 1868 N N . LEU A 1 224 ? -36.990 -16.099 15.192 1.00 51.59 224 LEU A N 1
ATOM 1869 C CA . LEU A 1 224 ? -38.216 -16.031 15.995 1.00 51.59 224 LEU A CA 1
ATOM 1870 C C . LEU A 1 224 ? -38.400 -17.237 16.932 1.00 51.59 224 LEU A C 1
ATOM 1872 O O . LEU A 1 224 ? -38.820 -17.056 18.077 1.00 51.59 224 LEU A O 1
ATOM 1876 N N . LYS A 1 225 ? -38.015 -18.455 16.516 1.00 52.66 225 LYS A N 1
ATOM 1877 C CA . LYS A 1 225 ? -37.995 -19.632 17.412 1.00 52.66 225 LYS A CA 1
ATOM 1878 C C . LYS A 1 225 ? -37.066 -19.431 18.619 1.00 52.66 225 LYS A C 1
ATOM 1880 O O . LYS A 1 225 ? -37.407 -19.855 19.719 1.00 52.66 225 LYS A O 1
ATOM 1885 N N . ASN A 1 226 ? -35.948 -18.722 18.440 1.00 51.41 226 ASN A N 1
ATOM 1886 C CA . ASN A 1 226 ? -35.005 -18.405 19.521 1.00 51.41 226 ASN A CA 1
ATOM 1887 C C . ASN A 1 226 ? -35.540 -17.352 20.516 1.00 51.41 226 ASN A C 1
ATOM 1889 O O . ASN A 1 226 ? -35.171 -17.361 21.688 1.00 51.41 226 ASN A O 1
ATOM 1893 N N . ILE A 1 227 ? -36.435 -16.460 20.073 1.00 51.44 227 ILE A N 1
ATOM 1894 C CA . ILE A 1 227 ? -37.128 -15.501 20.954 1.00 51.44 227 ILE A CA 1
ATOM 1895 C C . ILE A 1 227 ? -38.167 -16.232 21.821 1.00 51.44 227 ILE A C 1
ATOM 1897 O O . ILE A 1 227 ? -38.266 -15.969 23.021 1.00 51.44 227 ILE A O 1
ATOM 1901 N N . LYS A 1 228 ? -38.877 -17.215 21.246 1.00 51.28 228 LYS A N 1
ATOM 1902 C CA . LYS A 1 228 ? -39.821 -18.081 21.975 1.00 51.28 228 LYS A CA 1
ATOM 1903 C C . LYS A 1 228 ? -39.148 -18.892 23.091 1.00 51.28 228 LYS A C 1
ATOM 1905 O O . LYS A 1 228 ? -39.742 -19.031 24.153 1.00 51.28 228 LYS A O 1
ATOM 1910 N N . SER A 1 229 ? -37.929 -19.395 22.873 1.00 54.09 229 SER A N 1
ATOM 1911 C CA . SER A 1 229 ? -37.235 -20.258 23.843 1.00 54.09 229 SER A CA 1
ATOM 1912 C C . SER A 1 229 ? -36.494 -19.510 24.957 1.00 54.09 229 SER A C 1
ATOM 1914 O O . SER A 1 229 ? -36.268 -20.099 26.009 1.00 54.09 229 SER A O 1
ATOM 1916 N N . LYS A 1 230 ? -36.119 -18.234 24.764 1.00 52.25 230 LYS A N 1
ATOM 1917 C CA . LYS A 1 230 ? -35.300 -17.485 25.744 1.00 52.25 230 LYS A CA 1
ATOM 1918 C C . LYS A 1 230 ? -35.955 -16.232 26.340 1.00 52.25 230 LYS A C 1
ATOM 1920 O O . LYS A 1 230 ? -35.518 -15.789 27.395 1.00 52.25 230 LYS A O 1
ATOM 1925 N N . GLY A 1 231 ? -36.977 -15.651 25.699 1.00 48.88 231 GLY A N 1
ATOM 1926 C CA . GLY A 1 231 ? -37.617 -14.404 26.157 1.00 48.88 231 GLY A CA 1
ATOM 1927 C C . GLY A 1 231 ? -39.010 -14.574 26.775 1.00 48.88 231 GLY A C 1
ATOM 1928 O O . GLY A 1 231 ? -39.349 -13.876 27.727 1.00 48.88 231 GLY A O 1
ATOM 1929 N N . LEU A 1 232 ? -39.811 -15.519 26.269 1.00 49.06 232 LEU A N 1
ATOM 1930 C CA . LEU A 1 232 ? -41.241 -15.627 26.604 1.00 49.06 232 LEU A CA 1
ATOM 1931 C C . LEU A 1 232 ? -41.507 -16.113 28.042 1.00 49.06 232 LEU A C 1
ATOM 1933 O O . LEU A 1 232 ? -42.475 -15.700 28.677 1.00 49.06 23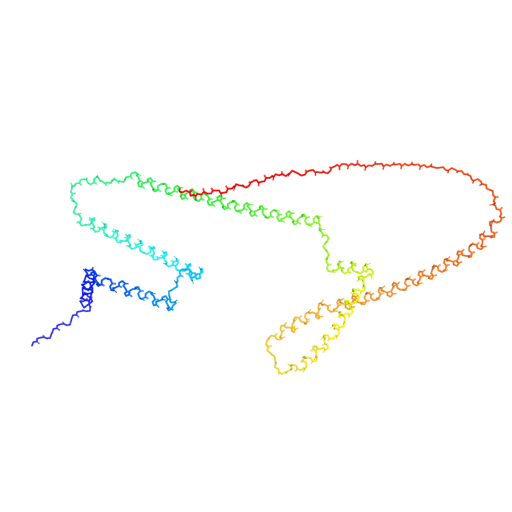2 LEU A O 1
ATOM 1937 N N . VAL A 1 233 ? -40.632 -16.973 28.568 1.00 50.69 233 VAL A N 1
ATOM 1938 C CA . VAL A 1 233 ? -40.786 -17.560 29.910 1.00 50.69 233 VAL A CA 1
ATOM 1939 C C . VAL A 1 233 ? -40.582 -16.502 31.004 1.00 50.69 233 VAL A C 1
ATOM 1941 O O . VAL A 1 233 ? -41.288 -16.514 32.009 1.00 50.69 233 VAL A O 1
ATOM 1944 N N . ASN A 1 234 ? -39.710 -15.514 30.774 1.00 54.59 234 ASN A N 1
ATOM 1945 C CA . ASN A 1 234 ? -39.409 -14.489 31.775 1.00 54.59 234 ASN A CA 1
ATOM 1946 C C . ASN A 1 234 ? -40.479 -13.397 31.873 1.00 54.59 234 ASN A C 1
ATOM 1948 O O . ASN A 1 234 ? -40.794 -12.977 32.979 1.00 54.59 234 ASN A O 1
ATOM 1952 N N . CYS A 1 235 ? -41.081 -12.946 30.767 1.00 48.88 235 CYS A N 1
ATOM 1953 C CA . CYS A 1 235 ? -42.079 -11.869 30.831 1.00 48.88 235 CYS A CA 1
ATOM 1954 C C . CYS A 1 235 ? -43.349 -12.292 31.584 1.00 48.88 235 CYS A C 1
ATOM 1956 O O . CYS A 1 235 ? -43.878 -11.519 32.375 1.00 48.88 235 CYS A O 1
ATOM 1958 N N . THR A 1 236 ? -43.810 -13.527 31.383 1.00 56.00 236 THR A N 1
ATOM 1959 C CA . THR A 1 236 ? -45.022 -14.049 32.034 1.00 56.00 236 THR A CA 1
ATOM 1960 C C . THR A 1 236 ? -44.811 -14.270 33.534 1.00 56.00 236 THR A C 1
ATOM 1962 O O . THR A 1 236 ? -45.661 -13.895 34.337 1.00 56.00 236 THR A O 1
ATOM 1965 N N . ALA A 1 237 ? -43.648 -14.803 33.927 1.00 59.81 237 ALA A N 1
ATOM 1966 C CA . ALA A 1 237 ? -43.279 -14.959 35.334 1.00 59.81 237 ALA A CA 1
ATOM 1967 C C . ALA A 1 237 ? -43.151 -13.604 36.051 1.00 59.81 237 ALA A C 1
ATOM 1969 O O . ALA A 1 237 ? -43.600 -13.464 37.185 1.00 59.81 237 ALA A O 1
ATOM 1970 N N . LEU A 1 238 ? -42.599 -12.593 35.374 1.00 55.00 238 LEU A N 1
ATOM 1971 C CA . LEU A 1 238 ? -42.404 -11.255 35.934 1.00 55.00 238 LEU A CA 1
ATOM 1972 C C . LEU A 1 238 ? -43.729 -10.486 36.059 1.00 55.00 238 LEU A C 1
ATOM 1974 O O . LEU A 1 238 ? -43.961 -9.844 37.077 1.00 55.00 238 LEU A O 1
ATOM 1978 N N . VAL A 1 239 ? -44.640 -10.617 35.087 1.00 58.97 239 VAL A N 1
ATOM 1979 C CA . VAL A 1 239 ? -46.003 -10.061 35.178 1.00 58.97 239 VAL A CA 1
ATOM 1980 C C . VAL A 1 239 ? -46.791 -10.714 36.315 1.00 58.97 239 VAL A C 1
ATOM 1982 O O . VAL A 1 239 ? -47.404 -10.003 37.105 1.00 58.97 239 VAL A O 1
ATOM 1985 N N . ASN A 1 240 ? -46.724 -12.041 36.458 1.00 66.38 240 ASN A N 1
ATOM 1986 C CA . ASN A 1 240 ? -47.404 -12.743 37.550 1.00 66.38 240 ASN A CA 1
ATOM 1987 C C . ASN A 1 240 ? -46.806 -12.397 38.923 1.00 66.38 240 ASN A C 1
ATOM 1989 O O . ASN A 1 240 ? -47.551 -12.244 39.884 1.00 66.38 240 ASN A O 1
ATOM 1993 N N . ALA A 1 241 ? -45.485 -12.223 39.025 1.00 63.00 241 ALA A N 1
ATOM 1994 C CA . ALA A 1 241 ? -44.840 -11.775 40.258 1.00 63.00 241 ALA A CA 1
ATOM 1995 C C . ALA A 1 241 ? -45.280 -10.354 40.647 1.00 63.00 241 ALA A C 1
ATOM 1997 O O . ALA A 1 241 ? -45.666 -10.129 41.789 1.00 63.00 241 ALA A O 1
ATOM 1998 N N . VAL A 1 242 ? -45.315 -9.422 39.687 1.00 58.69 242 VAL A N 1
ATOM 1999 C CA . VAL A 1 242 ? -45.777 -8.046 39.929 1.00 58.69 242 VAL A CA 1
ATOM 2000 C C . VAL A 1 242 ? -47.262 -8.011 40.307 1.00 58.69 242 VAL A C 1
ATOM 2002 O O . VAL A 1 242 ? -47.625 -7.302 41.241 1.00 58.69 242 VAL A O 1
ATOM 2005 N N . LEU A 1 243 ? -48.122 -8.791 39.641 1.00 61.72 243 LEU A N 1
ATOM 2006 C CA . LEU A 1 243 ? -49.545 -8.894 39.993 1.00 61.72 243 LEU A CA 1
ATOM 2007 C C . LEU A 1 243 ? -49.740 -9.465 41.408 1.00 61.72 243 LEU A C 1
ATOM 2009 O O . LEU A 1 243 ? -50.464 -8.871 42.208 1.00 61.72 243 LEU A O 1
ATOM 2013 N N . ASN A 1 244 ? -49.022 -10.537 41.754 1.00 68.88 244 ASN A N 1
ATOM 2014 C CA . ASN A 1 244 ? -49.075 -11.147 43.084 1.00 68.88 244 ASN A CA 1
ATOM 2015 C C . ASN A 1 244 ? -48.547 -10.209 44.183 1.00 68.88 244 ASN A C 1
ATOM 2017 O O . ASN A 1 244 ? -49.093 -10.179 45.286 1.00 68.88 244 ASN A O 1
ATOM 2021 N N . ASP A 1 245 ? -47.504 -9.424 43.912 1.00 61.31 245 ASP A N 1
ATOM 2022 C CA . ASP A 1 245 ? -46.974 -8.457 44.878 1.00 61.31 245 ASP A CA 1
ATOM 2023 C C . ASP A 1 245 ? -47.911 -7.254 45.060 1.00 61.31 245 ASP A C 1
ATOM 2025 O O . ASP A 1 245 ? -48.049 -6.742 46.176 1.00 61.31 245 ASP A O 1
ATOM 2029 N N . MET A 1 246 ? -48.638 -6.839 44.015 1.00 55.12 246 MET A N 1
ATOM 2030 C CA . MET A 1 246 ? -49.703 -5.843 44.164 1.00 55.12 246 MET A CA 1
ATOM 2031 C C . MET A 1 246 ? -50.851 -6.364 45.038 1.00 55.12 246 MET A C 1
ATOM 2033 O O . MET A 1 246 ? -51.294 -5.636 45.932 1.00 55.12 246 MET A O 1
ATOM 2037 N N . GLU A 1 247 ? -51.288 -7.613 44.848 1.00 63.19 247 GLU A N 1
ATOM 2038 C CA . GLU A 1 247 ? -52.320 -8.261 45.676 1.00 63.19 247 GLU A CA 1
ATOM 2039 C C . GLU A 1 247 ? -51.881 -8.423 47.141 1.00 63.19 247 GLU A C 1
ATOM 2041 O O . GLU A 1 247 ? -52.645 -8.125 48.068 1.00 63.19 247 GLU A O 1
ATOM 2046 N N . LYS A 1 248 ? -50.617 -8.795 47.376 1.00 65.94 248 LYS A N 1
ATOM 2047 C CA . LYS A 1 248 ? -50.025 -8.842 48.722 1.00 65.94 248 LYS A CA 1
ATOM 2048 C C . LYS A 1 248 ? -49.942 -7.457 49.362 1.00 65.94 248 LYS A C 1
ATOM 2050 O O . LYS A 1 248 ? -50.254 -7.304 50.538 1.00 65.94 248 LYS A O 1
ATOM 2055 N N . SER A 1 249 ? -49.579 -6.417 48.611 1.00 58.03 249 SER A N 1
ATOM 2056 C CA . SER A 1 249 ? -49.544 -5.051 49.157 1.00 58.03 249 SER A CA 1
ATOM 2057 C C . SER A 1 249 ? -50.946 -4.535 49.519 1.00 58.03 249 SER A C 1
ATOM 2059 O O . SER A 1 249 ? -51.124 -3.854 50.530 1.00 58.03 249 SER A O 1
ATOM 2061 N N . SER A 1 250 ? -51.960 -4.914 48.734 1.00 61.62 250 SER A N 1
ATOM 2062 C CA . SER A 1 250 ? -53.378 -4.620 48.971 1.00 61.62 250 SER A CA 1
ATOM 2063 C C . SER A 1 250 ? -53.872 -5.261 50.277 1.00 61.62 250 SER A C 1
ATOM 2065 O O . SER A 1 250 ? -54.429 -4.579 51.144 1.00 61.62 250 SER A O 1
ATOM 2067 N N . THR A 1 251 ? -53.575 -6.547 50.470 1.00 62.41 251 THR A N 1
ATOM 2068 C CA . THR A 1 251 ? -53.949 -7.310 51.671 1.00 62.41 251 THR A CA 1
ATOM 2069 C C . THR A 1 251 ? -53.189 -6.854 52.918 1.00 62.41 251 THR A C 1
ATOM 2071 O O . THR A 1 251 ? -53.805 -6.656 53.966 1.00 62.41 251 THR A O 1
ATOM 2074 N N . VAL A 1 252 ? -51.885 -6.572 52.819 1.00 60.03 252 VAL A N 1
ATOM 2075 C CA . VAL A 1 252 ? -51.087 -6.018 53.931 1.00 60.03 252 VAL A CA 1
ATOM 2076 C C . VAL A 1 252 ? -51.612 -4.644 54.358 1.00 60.03 252 VAL A C 1
ATOM 2078 O O . VAL A 1 252 ? -51.751 -4.379 55.555 1.00 60.03 252 VAL A O 1
ATOM 2081 N N . ASN A 1 253 ? -51.990 -3.783 53.409 1.00 66.69 253 ASN A N 1
ATOM 2082 C CA . ASN A 1 253 ? -52.601 -2.488 53.716 1.00 66.69 253 ASN A CA 1
ATOM 2083 C C . ASN A 1 253 ? -53.983 -2.632 54.382 1.00 66.69 253 ASN A C 1
ATOM 2085 O O . ASN A 1 253 ? -54.309 -1.860 55.291 1.00 66.69 253 ASN A O 1
ATOM 2089 N N . ALA A 1 254 ? -54.778 -3.636 53.999 1.00 68.50 254 ALA A N 1
A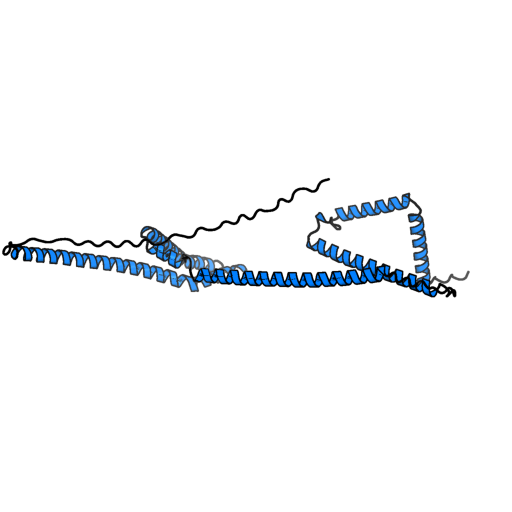TOM 2090 C CA . ALA A 1 254 ? -56.050 -3.947 54.652 1.00 68.50 254 ALA A CA 1
ATOM 2091 C C . ALA A 1 254 ? -55.855 -4.448 56.097 1.00 68.50 254 ALA A C 1
ATOM 2093 O O . ALA A 1 254 ? -56.531 -3.972 57.015 1.00 68.50 254 ALA A O 1
ATOM 2094 N N . VAL A 1 255 ? -54.881 -5.334 56.330 1.00 66.62 255 VAL A N 1
ATOM 2095 C CA . VAL A 1 255 ? -54.530 -5.845 57.667 1.00 66.62 255 VAL A CA 1
ATOM 2096 C C . VAL A 1 255 ? -53.993 -4.727 58.564 1.00 66.62 255 VAL A C 1
ATOM 2098 O O . VAL A 1 255 ? -54.403 -4.617 59.722 1.00 66.62 255 VAL A O 1
ATOM 2101 N N . LYS A 1 256 ? -53.151 -3.833 58.029 1.00 72.69 256 LYS A N 1
ATOM 2102 C CA . LYS A 1 256 ? -52.628 -2.671 58.764 1.00 72.69 256 LYS A CA 1
ATOM 2103 C C . LYS A 1 256 ? -53.751 -1.714 59.180 1.00 72.69 256 LYS A C 1
ATOM 2105 O O . LYS A 1 256 ? -53.818 -1.333 60.348 1.00 72.69 256 LYS A O 1
ATOM 2110 N N . LYS A 1 257 ? -54.710 -1.425 58.286 1.00 78.81 257 LYS A N 1
ATOM 2111 C CA . LYS A 1 257 ? -55.927 -0.653 58.619 1.00 78.81 257 LYS A CA 1
ATOM 2112 C C . LYS A 1 257 ? -56.779 -1.333 59.696 1.00 78.81 257 LYS A C 1
ATOM 2114 O O . LYS A 1 257 ? -57.335 -0.653 60.559 1.00 78.81 257 LYS A O 1
ATOM 2119 N N . MET A 1 258 ? -56.881 -2.661 59.676 1.00 82.56 258 MET A N 1
ATOM 2120 C CA . MET A 1 258 ? -57.624 -3.424 60.683 1.00 82.56 258 MET A CA 1
ATOM 2121 C C . MET A 1 258 ? -56.948 -3.361 62.064 1.00 82.56 258 MET A C 1
ATOM 2123 O O . MET A 1 258 ? -57.614 -3.101 63.069 1.00 82.56 258 MET A O 1
ATOM 2127 N N . HIS A 1 259 ? -55.624 -3.539 62.118 1.00 75.06 259 HIS A N 1
ATOM 2128 C CA . HIS A 1 259 ? -54.841 -3.414 63.350 1.00 75.06 259 HIS A CA 1
ATOM 2129 C C . HIS A 1 259 ? -54.877 -1.997 63.916 1.00 75.06 259 HIS A C 1
ATOM 2131 O O . HIS A 1 259 ? -54.978 -1.825 65.131 1.00 75.06 259 HIS A O 1
ATOM 2137 N N . GLU A 1 260 ? -54.858 -0.981 63.058 1.00 81.62 260 GLU A N 1
ATOM 2138 C CA . GLU A 1 260 ? -54.958 0.404 63.500 1.00 81.62 260 GLU A CA 1
ATOM 2139 C C . GLU A 1 260 ? -56.348 0.740 64.056 1.00 81.62 260 GLU A C 1
ATOM 2141 O O . GLU A 1 260 ? -56.449 1.387 65.098 1.00 81.62 260 GLU A O 1
ATOM 2146 N N . LYS A 1 261 ? -57.427 0.209 63.460 1.00 82.25 261 LYS A N 1
ATOM 2147 C CA . LYS A 1 261 ? -58.773 0.279 64.058 1.00 82.25 261 LYS A CA 1
ATOM 2148 C C . LYS A 1 261 ? -58.829 -0.413 65.425 1.00 82.25 261 LYS A C 1
ATOM 2150 O O . LYS A 1 261 ? -59.403 0.148 66.357 1.00 82.25 261 LYS A O 1
ATOM 2155 N N . LYS A 1 262 ? -58.200 -1.587 65.583 1.00 81.00 262 LYS A N 1
ATOM 2156 C CA . LYS A 1 262 ? -58.113 -2.288 66.880 1.00 81.00 262 LYS A CA 1
ATOM 2157 C C . LYS A 1 262 ? -57.319 -1.490 67.919 1.00 81.00 262 LYS A C 1
ATOM 2159 O O . LYS A 1 262 ? -57.757 -1.401 69.061 1.00 81.00 262 LYS A O 1
ATOM 2164 N N . ARG A 1 263 ? -56.200 -0.865 67.532 1.00 76.81 263 ARG A N 1
ATOM 2165 C CA . ARG A 1 263 ? -55.412 0.018 68.411 1.00 76.81 263 ARG A CA 1
ATOM 2166 C C . ARG A 1 263 ? -56.202 1.251 68.840 1.00 76.81 263 ARG A C 1
ATOM 2168 O O . ARG A 1 263 ? -56.232 1.550 70.027 1.00 76.81 263 ARG A O 1
ATOM 2175 N N . LYS A 1 264 ? -56.905 1.913 67.915 1.00 79.00 264 LYS A N 1
ATOM 2176 C CA . LYS A 1 264 ? -57.772 3.062 68.233 1.00 79.00 264 LYS A CA 1
ATOM 2177 C C . LYS A 1 264 ? -58.942 2.674 69.144 1.00 79.00 264 LYS A C 1
ATOM 2179 O O . LYS A 1 264 ? -59.309 3.459 70.010 1.00 79.00 264 LYS A O 1
ATOM 2184 N N . LYS A 1 265 ? -59.491 1.461 69.003 1.00 77.50 265 LYS A N 1
ATOM 2185 C CA . LYS A 1 265 ? -60.512 0.925 69.919 1.00 77.50 265 LYS A CA 1
ATOM 2186 C C . LYS A 1 265 ? -59.937 0.674 71.319 1.00 77.50 265 LYS A C 1
ATOM 2188 O O . LYS A 1 265 ? -60.451 1.224 72.282 1.00 77.50 265 LYS A O 1
ATOM 2193 N N . LYS A 1 266 ? -58.803 -0.030 71.412 1.00 74.50 266 LYS A N 1
ATOM 2194 C CA . LYS A 1 266 ? -58.123 -0.316 72.687 1.00 74.50 266 LYS A CA 1
ATOM 2195 C C . LYS A 1 266 ? -57.666 0.959 73.411 1.00 74.50 266 LYS A C 1
ATOM 2197 O O . LYS A 1 266 ? -57.761 1.024 74.627 1.00 74.50 266 LYS A O 1
ATOM 2202 N N . GLY A 1 267 ? -57.234 1.976 72.659 1.00 71.88 267 GLY A N 1
ATOM 2203 C CA . GLY A 1 267 ? -56.887 3.302 73.178 1.00 71.88 267 GLY A CA 1
ATOM 2204 C C . GLY A 1 267 ? -58.086 4.074 73.739 1.00 71.88 267 GLY A C 1
ATOM 2205 O O . GLY A 1 267 ? -57.964 4.729 74.769 1.00 71.88 267 GLY A O 1
ATOM 2206 N N . LYS A 1 268 ? -59.266 3.969 73.109 1.00 70.06 268 LYS A N 1
ATOM 2207 C CA . LYS A 1 268 ? -60.511 4.537 73.657 1.00 70.06 268 LYS A CA 1
ATOM 2208 C C . LYS A 1 268 ? -60.949 3.825 74.940 1.00 70.06 268 LYS A C 1
ATOM 2210 O O . LYS A 1 268 ? -61.387 4.491 75.874 1.00 70.06 268 LYS A O 1
ATOM 2215 N N . ASP A 1 269 ? -60.783 2.507 75.003 1.00 70.12 269 ASP A N 1
ATOM 2216 C CA . ASP A 1 269 ? -61.110 1.717 76.195 1.00 70.12 269 ASP A CA 1
ATOM 2217 C C . ASP A 1 269 ? -60.134 2.011 77.354 1.00 70.12 269 ASP A C 1
ATOM 2219 O O . ASP A 1 269 ? -60.558 2.129 78.502 1.00 70.12 269 ASP A O 1
ATOM 2223 N N . SER A 1 270 ? -58.841 2.219 77.066 1.00 67.94 270 SER A N 1
ATOM 2224 C CA . SER A 1 270 ? -57.850 2.622 78.076 1.00 67.94 270 SER A CA 1
ATOM 2225 C C . SER A 1 270 ? -58.020 4.068 78.541 1.00 67.94 270 SER A C 1
ATOM 2227 O O . SER A 1 270 ? -57.823 4.334 79.718 1.00 67.94 270 SER A O 1
ATOM 2229 N N . LEU A 1 271 ? -58.430 4.993 77.663 1.00 63.59 271 LEU A N 1
ATOM 2230 C CA . LEU A 1 271 ? -58.778 6.367 78.054 1.00 63.59 271 LEU A CA 1
ATOM 2231 C C . LEU A 1 271 ? -60.001 6.395 78.978 1.00 63.59 271 LEU A C 1
ATOM 2233 O O . LEU A 1 271 ? -59.973 7.094 79.982 1.00 63.59 271 LEU A O 1
ATOM 2237 N N . ARG A 1 272 ? -61.027 5.571 78.718 1.00 61.34 272 ARG A N 1
ATOM 2238 C CA . ARG A 1 272 ? -62.153 5.396 79.655 1.00 61.34 272 ARG A CA 1
ATOM 2239 C C . ARG A 1 272 ? -61.713 4.862 81.020 1.00 61.34 272 ARG A C 1
ATOM 2241 O O . ARG A 1 272 ? -62.293 5.255 82.024 1.00 61.34 272 ARG A O 1
ATOM 2248 N N . LYS A 1 273 ? -60.701 3.990 81.057 1.00 61.06 273 LYS A N 1
ATOM 2249 C CA . LYS A 1 273 ? -60.170 3.422 82.303 1.00 61.06 273 LYS A CA 1
ATOM 2250 C C . LYS A 1 273 ? -59.277 4.413 83.067 1.00 61.06 273 LYS A C 1
ATOM 2252 O O . LYS A 1 273 ? -59.441 4.568 84.267 1.00 61.06 273 LYS A O 1
ATOM 2257 N N . ALA A 1 274 ? -58.430 5.168 82.368 1.00 58.59 274 ALA A N 1
ATOM 2258 C CA . ALA A 1 274 ? -57.577 6.199 82.964 1.00 58.59 274 ALA A CA 1
ATOM 2259 C C . ALA A 1 274 ? -58.371 7.420 83.470 1.00 58.59 274 ALA A C 1
ATOM 2261 O O . ALA A 1 274 ? -58.007 8.013 84.481 1.00 58.59 274 ALA A O 1
ATOM 2262 N N . SER A 1 275 ? -59.493 7.776 82.830 1.00 57.47 275 SER A N 1
ATOM 2263 C CA . SER A 1 275 ? -60.411 8.797 83.359 1.00 57.47 275 SER A CA 1
ATOM 2264 C C . SER A 1 275 ? -61.109 8.379 84.660 1.00 57.47 275 SER A C 1
ATOM 2266 O O . SER A 1 275 ? -61.583 9.253 85.376 1.00 57.47 275 SER A O 1
ATOM 2268 N N . ALA A 1 276 ? -61.162 7.081 84.985 1.00 55.28 276 ALA A N 1
ATOM 2269 C CA . ALA A 1 276 ? -61.657 6.601 86.277 1.00 55.28 276 ALA A CA 1
ATOM 2270 C C . ALA A 1 276 ? -60.571 6.608 87.373 1.00 55.28 276 ALA A C 1
ATOM 2272 O O . ALA A 1 276 ? -60.900 6.683 88.553 1.00 55.28 276 ALA A O 1
ATOM 2273 N N . GLU A 1 277 ? -59.288 6.557 86.997 1.00 54.31 277 GLU A N 1
ATOM 2274 C CA . GLU A 1 277 ? -58.156 6.470 87.934 1.00 54.31 277 GLU A CA 1
ATOM 2275 C C . GLU A 1 277 ? -57.515 7.846 88.230 1.00 54.31 277 GLU A C 1
ATOM 2277 O O . GLU A 1 277 ? -57.075 8.086 89.350 1.00 54.31 277 GLU A O 1
ATOM 2282 N N . ASN A 1 278 ? -57.579 8.818 87.310 1.00 50.81 278 ASN A N 1
ATOM 2283 C CA . ASN A 1 278 ? -57.018 10.173 87.491 1.00 50.81 278 ASN A CA 1
ATOM 2284 C C . ASN A 1 278 ? -57.884 11.147 88.322 1.00 50.81 278 ASN A C 1
ATOM 2286 O O . ASN A 1 278 ? -57.676 12.358 88.276 1.00 50.81 278 ASN A O 1
ATOM 2290 N N . SER A 1 279 ? -58.845 10.640 89.097 1.00 50.78 279 SER A N 1
ATOM 2291 C CA . SER A 1 279 ? -59.578 11.442 90.089 1.00 50.78 279 SER A CA 1
ATOM 2292 C C . SER A 1 279 ? -58.883 11.490 91.458 1.00 50.78 279 SER A C 1
ATOM 2294 O O . SER A 1 279 ? -59.426 12.133 92.356 1.00 50.78 279 SER A O 1
ATOM 2296 N N . LYS A 1 280 ? -57.750 10.799 91.666 1.00 53.03 280 LYS A N 1
ATOM 2297 C CA . LYS A 1 280 ? -57.189 10.646 93.019 1.00 53.03 280 LYS A CA 1
ATOM 2298 C C . LYS A 1 280 ? -55.888 11.360 93.342 1.00 53.03 280 LYS A C 1
ATOM 2300 O O . LYS A 1 280 ? -55.780 11.782 94.479 1.00 53.03 280 LYS A O 1
ATOM 2305 N N . ASP A 1 281 ? -54.979 11.605 92.406 1.00 48.69 281 ASP A N 1
ATOM 2306 C CA . ASP A 1 281 ? -53.670 12.143 92.796 1.00 48.69 281 ASP A CA 1
ATOM 2307 C C . ASP A 1 281 ? -53.236 13.275 91.860 1.00 48.69 281 ASP A C 1
ATOM 2309 O O . ASP A 1 281 ? -52.592 13.077 90.828 1.00 48.69 281 ASP A O 1
ATOM 2313 N N . ARG A 1 282 ? -53.637 14.496 92.222 1.00 44.88 282 ARG A N 1
ATOM 2314 C CA . ARG A 1 282 ? -53.048 15.740 91.724 1.00 44.88 282 ARG A CA 1
ATOM 2315 C C . ARG A 1 282 ? -52.414 16.437 92.917 1.00 44.88 282 ARG A C 1
ATOM 2317 O O . ARG A 1 282 ? -53.123 17.099 93.650 1.00 44.88 282 ARG A O 1
ATOM 2324 N N . ASP A 1 283 ? -51.120 16.211 93.082 1.00 46.22 283 ASP A N 1
ATOM 2325 C CA . ASP A 1 283 ? -50.112 17.067 93.718 1.00 46.22 283 ASP A CA 1
ATOM 2326 C C . ASP A 1 283 ? -48.809 16.269 93.537 1.00 46.22 283 ASP A C 1
ATOM 2328 O O . ASP A 1 283 ? -48.688 15.148 94.014 1.00 46.22 283 ASP A O 1
ATOM 2332 N N . SER A 1 284 ? -47.783 16.680 92.796 1.00 46.25 284 SER A N 1
ATOM 2333 C CA . SER A 1 284 ? -46.820 17.704 93.202 1.00 46.25 284 SER A CA 1
ATOM 2334 C C . SER A 1 284 ? -45.679 17.742 92.154 1.00 46.25 284 SER A C 1
ATOM 2336 O O . SER A 1 284 ? -45.321 16.694 91.625 1.00 46.25 284 SER A O 1
ATOM 2338 N N . LEU A 1 285 ? -45.048 18.915 91.988 1.00 42.25 285 LEU A N 1
ATOM 2339 C CA . LEU A 1 285 ? -43.629 19.155 91.620 1.00 42.25 285 LEU A CA 1
ATOM 2340 C C . LEU A 1 285 ? -43.193 18.895 90.150 1.00 42.25 285 LEU A C 1
ATOM 2342 O O . LEU A 1 285 ? -43.370 17.811 89.617 1.00 42.25 285 LEU A O 1
ATOM 2346 N N . SER A 1 286 ? -42.710 19.872 89.362 1.00 38.25 286 SER A N 1
ATOM 2347 C CA . SER A 1 286 ? -41.611 20.859 89.521 1.00 38.25 286 SER A CA 1
ATOM 2348 C C . SER A 1 286 ? -40.203 20.289 89.285 1.00 38.25 286 SER A C 1
ATOM 2350 O O . SER A 1 286 ? -39.681 19.600 90.154 1.00 38.25 286 SER A O 1
ATOM 2352 N N . GLY A 1 287 ? -39.548 20.749 88.206 1.00 35.59 287 GLY A N 1
ATOM 2353 C CA . GLY A 1 287 ? -38.132 21.155 88.253 1.00 35.59 287 GLY A CA 1
ATOM 2354 C C . GLY A 1 287 ? -37.130 20.461 87.314 1.00 35.59 287 GLY A C 1
ATOM 2355 O O . GLY A 1 287 ? -37.023 19.242 87.317 1.00 35.59 287 GLY A O 1
ATOM 2356 N N . GLY A 1 288 ? -36.329 21.290 86.622 1.00 35.91 288 GLY A N 1
ATOM 2357 C CA . GLY A 1 288 ? -34.927 21.035 86.228 1.00 35.91 288 GLY A CA 1
ATOM 2358 C C . GLY A 1 288 ? -34.720 20.442 84.828 1.00 35.91 288 GLY A C 1
ATOM 2359 O O . GLY A 1 288 ? -35.101 19.307 84.586 1.00 35.91 288 GLY A O 1
ATOM 2360 N N . GLU A 1 289 ? -34.296 21.182 83.800 1.00 37.34 289 GLU A N 1
ATOM 2361 C CA . GLU A 1 289 ? -33.007 21.865 83.527 1.00 37.34 289 GLU A CA 1
ATOM 2362 C C . GLU A 1 289 ? -32.043 21.063 82.619 1.00 37.34 289 GLU A C 1
ATOM 2364 O O . GLU A 1 289 ? -31.646 19.938 82.901 1.00 37.34 289 GLU A O 1
ATOM 2369 N N . SER A 1 290 ? -31.747 21.717 81.487 1.00 48.81 290 SER A N 1
ATOM 2370 C CA . SER A 1 290 ? -30.570 21.738 80.597 1.00 48.81 290 SER A CA 1
ATOM 2371 C C . SER A 1 290 ? -29.426 20.721 80.727 1.00 48.81 290 SER A C 1
ATOM 2373 O O . SER A 1 290 ? -28.859 20.546 81.798 1.00 48.81 290 SER A O 1
ATOM 2375 N N . ASN A 1 291 ? -28.902 20.281 79.569 1.00 41.31 291 ASN A N 1
ATOM 2376 C CA . ASN A 1 291 ? -27.496 20.553 79.226 1.00 41.31 291 ASN A CA 1
ATOM 2377 C C . ASN A 1 291 ? -27.172 20.420 77.728 1.00 41.31 291 ASN A C 1
ATOM 2379 O O . ASN A 1 291 ? -27.698 19.564 77.018 1.00 41.31 291 ASN A O 1
ATOM 2383 N N . ALA A 1 292 ? -26.293 21.323 77.291 1.00 43.38 292 ALA A N 1
ATOM 2384 C CA . ALA A 1 292 ? -25.706 21.464 75.966 1.00 43.38 292 ALA A CA 1
ATOM 2385 C C . ALA A 1 292 ? -24.466 20.569 75.781 1.00 43.38 292 ALA A C 1
ATOM 2387 O O . ALA A 1 292 ? -23.808 20.225 76.757 1.00 43.38 292 ALA A O 1
ATOM 2388 N N . SER A 1 293 ? -24.098 20.280 74.529 1.00 42.16 293 SER A N 1
ATOM 2389 C CA . SER A 1 293 ? -22.694 20.141 74.109 1.00 42.16 293 SER A CA 1
ATOM 2390 C C . SER A 1 293 ? -22.605 20.174 72.584 1.00 42.16 293 SER A C 1
ATOM 2392 O O . SER A 1 293 ? -23.132 19.294 71.904 1.00 42.16 293 SER A O 1
ATOM 2394 N N . ASN A 1 294 ? -21.921 21.198 72.081 1.00 46.62 294 ASN A N 1
ATOM 2395 C CA . ASN A 1 294 ? -21.401 21.304 70.721 1.00 46.62 294 ASN A CA 1
ATOM 2396 C C . ASN A 1 294 ? -20.258 20.298 70.512 1.00 46.62 294 ASN A C 1
ATOM 2398 O O . ASN A 1 294 ? -19.625 19.902 71.489 1.00 46.62 294 ASN A O 1
ATOM 2402 N N . ASN A 1 295 ? -19.984 19.946 69.256 1.00 46.44 295 ASN A N 1
ATOM 2403 C CA . ASN A 1 295 ? -18.640 19.647 68.761 1.00 46.44 295 ASN A CA 1
ATOM 2404 C C . ASN A 1 295 ? -18.597 20.003 67.269 1.00 46.44 295 ASN A C 1
ATOM 2406 O O . ASN A 1 295 ? -19.350 19.441 66.470 1.00 46.44 295 ASN A O 1
ATOM 2410 N N . ASP A 1 296 ? -17.744 20.978 66.970 1.00 48.28 296 ASP A N 1
ATOM 2411 C CA . ASP A 1 296 ? -17.254 21.376 65.655 1.00 48.28 296 ASP A CA 1
ATOM 2412 C C . ASP A 1 296 ? -16.098 20.446 65.252 1.00 48.28 296 ASP A C 1
ATOM 2414 O O . ASP A 1 296 ? -15.286 20.104 66.105 1.00 48.28 296 ASP A O 1
ATOM 2418 N N . ASP A 1 297 ? -16.008 20.078 63.973 1.00 48.28 297 ASP A N 1
ATOM 2419 C CA . ASP A 1 297 ? -14.809 19.504 63.341 1.00 48.28 297 ASP A CA 1
ATOM 2420 C C . ASP A 1 297 ? -14.854 19.850 61.837 1.00 48.28 297 ASP A C 1
ATOM 2422 O O . ASP A 1 297 ? -15.457 19.131 61.035 1.00 48.28 297 ASP A O 1
ATOM 2426 N N . ASP A 1 298 ? -14.233 20.973 61.463 1.00 51.56 298 ASP A N 1
ATOM 2427 C CA . ASP A 1 298 ? -13.956 21.372 60.078 1.00 51.56 298 ASP A CA 1
ATOM 2428 C C . ASP A 1 298 ? -12.444 21.256 59.831 1.00 51.56 298 ASP A C 1
ATOM 2430 O O . ASP A 1 298 ? -11.666 22.054 60.349 1.00 51.56 298 ASP A O 1
ATOM 2434 N N . GLU A 1 299 ? -12.022 20.290 59.012 1.00 53.62 299 GLU A N 1
ATOM 2435 C CA . GLU A 1 299 ? -10.635 20.165 58.547 1.00 53.62 299 GLU A CA 1
ATOM 2436 C C . GLU A 1 299 ? -10.583 19.988 57.018 1.00 53.62 299 GLU A C 1
ATOM 2438 O O . GLU A 1 299 ? -11.061 19.006 56.444 1.00 53.62 299 GLU A O 1
ATOM 2443 N N . GLU A 1 300 ? -9.903 20.966 56.419 1.00 51.44 300 GLU A N 1
ATOM 2444 C CA . GLU A 1 300 ? -8.854 20.836 55.403 1.00 51.44 300 GLU A CA 1
ATOM 2445 C C . GLU A 1 300 ? -9.188 20.878 53.903 1.00 51.44 300 GLU A C 1
ATOM 2447 O O . GLU A 1 300 ? -9.997 20.152 53.318 1.00 51.44 300 GLU A O 1
ATOM 2452 N N . ASP A 1 301 ? -8.434 21.787 53.287 1.00 47.66 301 ASP A N 1
ATOM 2453 C CA . ASP A 1 301 ? -8.643 22.445 52.017 1.00 47.66 301 ASP A CA 1
ATOM 2454 C C . ASP A 1 301 ? -8.114 21.661 50.814 1.00 47.66 301 ASP A C 1
ATOM 2456 O O . ASP A 1 301 ? -7.109 20.946 50.811 1.00 47.66 301 ASP A O 1
ATOM 2460 N N . PHE A 1 302 ? -8.831 21.864 49.719 1.00 54.66 302 PHE A N 1
ATOM 2461 C CA . PHE A 1 302 ? -8.770 21.098 48.490 1.00 54.66 302 PHE A CA 1
ATOM 2462 C C . PHE A 1 302 ? -7.714 21.645 47.505 1.00 54.66 302 PHE A C 1
ATOM 2464 O O . PHE A 1 302 ? -7.628 22.838 47.215 1.00 54.66 302 PHE A O 1
ATOM 2471 N N . PHE A 1 303 ? -6.933 20.723 46.936 1.00 49.47 303 PHE A N 1
ATOM 2472 C CA . PHE A 1 303 ? -5.882 20.891 45.921 1.00 49.47 303 PHE A CA 1
ATOM 2473 C C . PHE A 1 303 ? -6.138 21.943 44.813 1.00 49.47 303 PHE A C 1
ATOM 2475 O O . PHE A 1 303 ? -7.126 21.878 44.079 1.00 49.47 303 PHE A O 1
ATOM 2482 N N . LYS A 1 304 ? -5.128 22.789 44.550 1.00 46.19 304 LYS A N 1
ATOM 2483 C CA . LYS A 1 304 ? -5.002 23.605 43.321 1.00 46.19 304 LYS A CA 1
ATOM 2484 C C . LYS A 1 304 ? -4.311 22.819 42.189 1.00 46.19 304 LYS A C 1
ATOM 2486 O O . LYS A 1 304 ? -3.249 22.241 42.426 1.00 46.19 304 LYS A O 1
ATOM 2491 N N . PRO A 1 305 ? -4.822 22.829 40.940 1.00 56.81 305 PRO A N 1
ATOM 2492 C CA . PRO A 1 305 ? -4.115 22.261 39.796 1.00 56.81 305 PRO A CA 1
ATOM 2493 C C . PRO A 1 305 ? -3.236 23.290 39.064 1.00 56.81 305 PRO A C 1
ATOM 2495 O O . PRO A 1 305 ? -3.672 24.379 38.699 1.00 56.81 305 PRO A O 1
ATOM 2498 N N . VAL A 1 306 ? -1.997 22.881 38.790 1.00 51.16 306 VAL A N 1
ATOM 2499 C CA . VAL A 1 306 ? -1.012 23.575 37.949 1.00 51.16 306 VAL A CA 1
ATOM 2500 C C . VAL A 1 306 ? -1.388 23.418 36.472 1.00 51.16 306 VAL A C 1
ATOM 2502 O O . VAL A 1 306 ? -1.410 22.305 35.943 1.00 51.16 306 VAL A O 1
ATOM 2505 N N . THR A 1 307 ? -1.652 24.526 35.782 1.00 49.12 307 THR A N 1
ATOM 2506 C CA . THR A 1 307 ? -1.808 24.574 34.322 1.00 49.12 307 THR A CA 1
ATOM 2507 C C . THR A 1 307 ? -0.473 24.917 33.662 1.00 49.12 307 THR A C 1
ATOM 2509 O O . THR A 1 307 ? 0.029 26.025 33.825 1.00 49.12 307 THR A O 1
ATOM 2512 N N . GLN A 1 308 ? 0.099 23.984 32.895 1.00 52.38 308 GLN A N 1
ATOM 2513 C CA . GLN A 1 308 ? 1.202 24.268 31.970 1.00 52.38 308 GLN A CA 1
ATOM 2514 C C . GLN A 1 308 ? 0.645 24.495 30.562 1.00 52.38 308 GLN A C 1
ATOM 2516 O O . GLN A 1 308 ? 0.103 23.582 29.934 1.00 52.38 308 GLN A O 1
ATOM 2521 N N . SER A 1 309 ? 0.788 25.727 30.083 1.00 49.03 309 SER A N 1
ATOM 2522 C CA . SER A 1 309 ? 0.506 26.148 28.713 1.00 49.03 309 SER A CA 1
ATOM 2523 C C . SER A 1 309 ? 1.564 25.578 27.766 1.00 49.03 309 SER A C 1
ATOM 2525 O O . SER A 1 309 ? 2.756 25.805 27.946 1.00 49.03 309 SER A O 1
ATOM 2527 N N . ILE A 1 310 ? 1.130 24.823 26.755 1.00 50.34 310 ILE A N 1
ATOM 2528 C CA . ILE A 1 310 ? 1.979 24.357 25.652 1.00 50.34 310 ILE A CA 1
ATOM 2529 C C . ILE A 1 310 ? 1.742 25.303 24.476 1.00 50.34 310 ILE A C 1
ATOM 2531 O O . ILE A 1 310 ? 0.732 25.197 23.776 1.00 50.34 310 ILE A O 1
ATOM 2535 N N . GLU A 1 311 ? 2.672 26.230 24.273 1.00 55.97 311 GLU A N 1
ATOM 2536 C CA . GLU A 1 311 ? 2.735 27.063 23.076 1.00 55.97 311 GLU A CA 1
ATOM 2537 C C . GLU A 1 311 ? 3.164 26.218 21.866 1.00 55.97 311 GLU A C 1
ATOM 2539 O O . GLU A 1 311 ? 4.083 25.399 21.927 1.00 55.97 311 GLU A O 1
ATOM 2544 N N . LYS A 1 312 ? 2.449 26.389 20.751 1.00 56.91 312 LYS A N 1
ATOM 2545 C CA . LYS A 1 312 ? 2.760 25.770 19.458 1.00 56.91 312 LYS A CA 1
ATOM 2546 C C . LYS A 1 312 ? 3.652 26.725 18.656 1.00 56.91 312 LYS A C 1
ATOM 2548 O O . LYS A 1 312 ? 3.318 27.904 18.588 1.00 56.91 312 LYS A O 1
ATOM 2553 N N . PRO A 1 313 ? 4.707 26.248 17.977 1.00 59.69 313 PRO A N 1
ATOM 2554 C CA . PRO A 1 313 ? 5.466 27.095 17.069 1.00 59.69 313 PRO A CA 1
ATOM 2555 C C . PRO A 1 313 ? 4.706 27.325 15.755 1.00 59.69 313 PRO A C 1
ATOM 2557 O O . PRO A 1 313 ? 4.264 26.382 15.092 1.00 59.69 313 PRO A O 1
ATOM 2560 N N . ASN A 1 314 ? 4.593 28.601 15.390 1.00 51.75 314 ASN A N 1
ATOM 2561 C CA . ASN A 1 314 ? 4.097 29.087 14.109 1.00 51.75 314 ASN A CA 1
ATOM 2562 C C . ASN A 1 314 ? 5.079 28.723 12.986 1.00 51.75 314 ASN A C 1
ATOM 2564 O O . ASN A 1 314 ? 6.250 29.093 13.025 1.00 51.75 314 ASN A O 1
ATOM 2568 N N . SER A 1 315 ? 4.598 28.020 11.961 1.00 49.09 315 SER A N 1
ATOM 2569 C CA . SER A 1 315 ? 5.302 27.854 10.689 1.00 49.09 315 SER A CA 1
ATOM 2570 C C . SER A 1 315 ? 4.966 29.034 9.775 1.00 49.09 315 SER A C 1
ATOM 2572 O O . SER A 1 315 ? 3.870 29.080 9.215 1.00 49.09 315 SER A O 1
ATOM 2574 N N . SER A 1 316 ? 5.901 29.974 9.631 1.00 59.34 316 SER A N 1
ATOM 2575 C CA . SER A 1 316 ? 5.810 31.112 8.713 1.00 59.34 316 SER A CA 1
ATOM 2576 C C . SER A 1 316 ? 6.807 30.944 7.562 1.00 59.34 316 SER A C 1
ATOM 2578 O O . SER A 1 316 ? 8.008 30.862 7.788 1.00 59.34 316 SER A O 1
ATOM 2580 N N . THR A 1 317 ? 6.252 30.886 6.347 1.00 55.00 317 THR A N 1
ATOM 2581 C CA . THR A 1 317 ? 6.727 31.522 5.099 1.00 55.00 317 THR A CA 1
ATOM 2582 C C . THR A 1 317 ? 8.158 31.272 4.591 1.00 55.00 317 THR A C 1
ATOM 2584 O O . THR A 1 317 ? 9.120 31.869 5.061 1.00 55.00 317 THR A O 1
ATOM 2587 N N . CYS A 1 318 ? 8.245 30.506 3.494 1.00 51.25 318 CYS A N 1
ATOM 2588 C CA . CYS A 1 318 ? 9.259 30.647 2.442 1.00 51.25 318 CYS A CA 1
ATOM 2589 C C . CYS A 1 318 ? 8.579 31.207 1.181 1.00 51.25 318 CYS A C 1
ATOM 2591 O O . CYS A 1 318 ? 7.676 30.540 0.686 1.00 51.25 318 CYS A O 1
ATOM 2593 N N . LEU A 1 319 ? 9.018 32.379 0.716 1.00 58.12 319 LEU A N 1
ATOM 2594 C CA . LEU A 1 319 ? 8.950 33.029 -0.615 1.00 58.12 319 LEU A CA 1
ATOM 2595 C C . LEU A 1 319 ? 9.833 34.289 -0.406 1.00 58.12 319 LEU A C 1
ATOM 2597 O O . LEU A 1 319 ? 9.638 34.951 0.610 1.00 58.12 319 LEU A O 1
ATOM 2601 N N . GLU A 1 320 ? 10.874 34.634 -1.163 1.00 54.03 320 GLU A N 1
ATOM 2602 C CA . GLU A 1 320 ? 11.202 34.479 -2.592 1.00 54.03 320 GLU A CA 1
ATOM 2603 C C . GLU A 1 320 ? 12.500 33.707 -2.877 1.00 54.03 320 GLU A C 1
ATOM 2605 O O . GLU A 1 320 ? 13.422 33.721 -2.027 1.00 54.03 320 GLU A O 1
#

Sequence (320 aa):
MAPKRKATKEEILRKKREAERKRYEKIKNGPQKMEELREKERLKYLKKKEKGTRKLVESMTPREHRDVKKKWKEQCTKYRNKKKVLANITNSFIIENTPDSDVPMSCEMSTPRVAEIKNKNKEKMLRYKMKKKKDEEIKELQKRVLKYKKRLSRLKKSINPKPKDTPNTKLQKMADTAESRKDLVKIALLGYGICRELPRSYSRRSSSLSRNTTTDDYRTVYKLKNIKSKGLVNCTALVNAVLNDMEKSSTVNAVKKMHEKKRKKKGKDSLRKASAENSKDRDSLSGGESNASNNDDDEEDFFKPVTQSIEKPNSSTCLE

Radius of gyration: 51.05 Å; chains: 1; bounding box: 117×58×162 Å

pLDDT: mean 74.32, std 18.14, range [35.59, 98.31]

Foldseek 3Di:
DDDDDDDDPVVVVVVVVVVVVVVVVVQVVDPVSVVVVVVVVVVVVVVCVVVVVDDDPVRDDPVVNVVVVVVVVVVVVVVVVVVVVVVVVVVVVCVVPDPPDPDPPPPPCPPVVVVVVVVVVVVVVVVVVVVVVVVVVVVVVVVVVVVVVVVVVVVVCVVPVDPDCDVVNVVVVLCPDPVSVVVVVVVLVVVVVCLVVVVVVVVVVVVVPPPDDDPVVVVVVVVVVVCVVPPPVVSVVVVVVVVVVVVVVVVVVVVVVVVVVVVVVVVVVVVVVVVVVVPPDDDDDDDDDDDDDDDDDDDDDDDDDDDDDDDDDDDDDDDD